Protein AF-A0A529X776-F1 (afdb_monomer_lite)

Sequence (208 aa):
MTRAYINAEVHKQDSQILKAIAEEFPDDYNALLDDVMVVARLGGKQAVENTSRVAVAKLRRRYAPLLPSTPDNEASQALSAQLAMINYLMARQTPATCDNYLRLGPDAVSAPDNEFLVHLDRIGATLFRAFGAAKRSGLPAAEPEDQDWSLVAEAFTKSGGTPTEMEERTPIRLSRVCARQRRNCMQRPFRCTANLDDMSKPPCSTRL

pLDDT: mean 75.22, std 20.03, range [23.98, 96.94]

Secondary structure (DSSP, 8-state):
--HHHHHHHHHHTT-HHHHHHHHH-HHHHHHHHHHHHHHHHHS-HHHHHHHHHHHHHHHHHHHGGGGGG--HHHHHHHHHHHHHHHHHHHHHS-HHHHHHHHHHGGGG-SS--HHHHHHHHHHHHHHHHHHHHHHHH-PPPPPPPHHHHHHHHHHHHHTT--HHHHHHH--HHHHHHHHHHHHHHTT-------------S-TT----

Structure (mmCIF, N/CA/C/O backbone):
data_AF-A0A529X776-F1
#
_entry.id   AF-A0A529X776-F1
#
loop_
_atom_site.group_PDB
_atom_site.id
_atom_site.type_symbol
_atom_site.label_atom_id
_atom_site.label_alt_id
_atom_site.label_comp_id
_atom_site.label_asym_id
_atom_site.label_entity_id
_atom_site.label_seq_id
_atom_site.pdbx_PDB_ins_code
_atom_site.Cartn_x
_atom_site.Cartn_y
_atom_site.Cartn_z
_atom_site.occupancy
_atom_site.B_iso_or_equiv
_atom_site.auth_seq_id
_atom_site.auth_comp_id
_atom_site.auth_asym_id
_atom_site.auth_atom_id
_atom_site.pdbx_PDB_model_num
ATOM 1 N N . MET A 1 1 ? 20.207 -3.996 -23.461 1.00 56.81 1 MET A N 1
ATOM 2 C CA . MET A 1 1 ? 19.460 -4.296 -22.219 1.00 56.81 1 MET A CA 1
ATOM 3 C C . MET A 1 1 ? 18.126 -4.939 -22.593 1.00 56.81 1 MET A C 1
ATOM 5 O O . MET A 1 1 ? 17.385 -4.340 -23.370 1.00 56.81 1 MET A O 1
ATOM 9 N N . THR A 1 2 ? 17.879 -6.174 -22.143 1.00 67.00 2 THR A N 1
ATOM 10 C CA . THR A 1 2 ? 16.715 -7.006 -22.524 1.00 67.00 2 THR A CA 1
ATOM 11 C C . THR A 1 2 ? 15.711 -7.130 -21.372 1.00 67.00 2 THR A C 1
ATOM 13 O O . THR A 1 2 ? 16.078 -6.951 -20.212 1.00 67.00 2 THR A O 1
ATOM 16 N N . ARG A 1 3 ? 14.450 -7.478 -21.674 1.00 65.69 3 ARG A N 1
ATOM 17 C CA . ARG A 1 3 ? 13.388 -7.666 -20.664 1.00 65.69 3 ARG A CA 1
ATOM 18 C C . ARG A 1 3 ? 13.745 -8.756 -19.644 1.00 65.69 3 ARG A C 1
ATOM 20 O O . ARG A 1 3 ? 13.588 -8.549 -18.448 1.00 65.69 3 ARG A O 1
ATOM 27 N N . ALA A 1 4 ? 14.308 -9.874 -20.107 1.00 70.56 4 ALA A N 1
ATOM 28 C CA . ALA A 1 4 ? 14.755 -10.969 -19.244 1.00 70.56 4 ALA A CA 1
ATOM 29 C C . ALA A 1 4 ? 15.856 -10.538 -18.257 1.00 70.56 4 ALA A C 1
ATOM 31 O O . ALA A 1 4 ? 15.833 -10.944 -17.099 1.00 70.56 4 ALA A O 1
ATOM 32 N N . TYR A 1 5 ? 16.782 -9.675 -18.691 1.00 65.00 5 TYR A N 1
ATOM 33 C CA . TYR A 1 5 ? 17.829 -9.135 -17.823 1.00 65.00 5 TYR A CA 1
ATOM 34 C C . TYR A 1 5 ? 17.248 -8.264 -16.702 1.00 65.00 5 TYR A C 1
ATOM 36 O O . TYR A 1 5 ? 17.643 -8.399 -15.552 1.00 65.00 5 TYR A O 1
ATOM 44 N N . ILE A 1 6 ? 16.276 -7.406 -17.019 1.00 64.44 6 ILE A N 1
ATOM 45 C CA . ILE A 1 6 ? 15.633 -6.532 -16.025 1.00 64.44 6 ILE A CA 1
ATOM 46 C C . ILE A 1 6 ? 14.789 -7.341 -15.056 1.00 64.44 6 ILE A C 1
ATOM 48 O O . ILE A 1 6 ? 14.847 -7.088 -13.862 1.00 64.44 6 ILE A O 1
ATOM 52 N N . ASN A 1 7 ? 14.049 -8.331 -15.553 1.00 65.38 7 ASN A N 1
ATOM 53 C CA . ASN A 1 7 ? 13.260 -9.203 -14.697 1.00 65.38 7 ASN A CA 1
ATOM 54 C C . ASN A 1 7 ? 14.167 -9.966 -13.711 1.00 65.38 7 ASN A C 1
ATOM 56 O O . ASN A 1 7 ? 13.908 -10.000 -12.512 1.00 65.38 7 ASN A O 1
ATOM 60 N N . ALA A 1 8 ? 15.303 -10.485 -14.193 1.00 66.75 8 ALA A N 1
ATOM 61 C CA . ALA A 1 8 ? 16.314 -11.097 -13.333 1.00 66.75 8 ALA A CA 1
ATOM 62 C C . ALA A 1 8 ? 16.896 -10.101 -12.314 1.00 66.75 8 ALA A C 1
ATOM 64 O O . ALA A 1 8 ? 17.098 -10.462 -11.159 1.00 66.75 8 ALA A O 1
ATOM 65 N N . GLU A 1 9 ? 17.138 -8.850 -12.706 1.00 62.97 9 GLU A N 1
ATOM 66 C CA . GLU A 1 9 ? 17.664 -7.818 -11.809 1.00 62.97 9 GLU A CA 1
ATOM 67 C C . GLU A 1 9 ? 16.640 -7.378 -10.750 1.00 62.97 9 GLU A C 1
ATOM 69 O O . GLU A 1 9 ? 16.986 -7.228 -9.583 1.00 62.97 9 GLU A O 1
ATOM 74 N N . VAL A 1 10 ? 15.361 -7.263 -11.115 1.00 62.88 10 VAL A N 1
ATOM 75 C CA . VAL A 1 10 ? 14.251 -7.027 -10.178 1.00 62.88 10 VAL A CA 1
ATOM 76 C C . VAL A 1 10 ? 14.131 -8.180 -9.183 1.00 62.88 10 VAL A C 1
ATOM 78 O O . VAL A 1 10 ? 13.979 -7.946 -7.984 1.00 62.88 10 VAL A O 1
ATOM 81 N N . HIS A 1 11 ? 14.266 -9.425 -9.648 1.00 60.53 11 HIS A N 1
ATOM 82 C CA . HIS A 1 11 ? 14.289 -10.587 -8.764 1.00 60.53 11 HIS A CA 1
ATOM 83 C C . HIS A 1 11 ? 15.489 -10.583 -7.804 1.00 60.53 11 HIS A C 1
ATOM 85 O O . HIS A 1 11 ? 15.324 -10.988 -6.654 1.00 60.53 11 HIS A O 1
ATOM 91 N N . LYS A 1 12 ? 16.664 -10.085 -8.224 1.00 62.22 12 LYS A N 1
ATOM 92 C CA . LYS A 1 12 ? 17.834 -9.909 -7.340 1.00 62.22 12 LYS A CA 1
ATOM 93 C C . LYS A 1 12 ? 17.637 -8.820 -6.289 1.00 62.22 12 LYS A C 1
ATOM 95 O O . LYS A 1 12 ? 18.201 -8.929 -5.209 1.00 62.22 12 LYS A O 1
ATOM 100 N N . GLN A 1 13 ? 16.860 -7.782 -6.599 1.00 65.31 13 GLN A N 1
ATOM 101 C CA . GLN A 1 13 ? 16.560 -6.695 -5.660 1.00 65.31 13 GLN A CA 1
ATOM 102 C C . GLN A 1 13 ? 15.570 -7.098 -4.558 1.00 65.31 13 GLN A C 1
ATOM 104 O O . GLN A 1 13 ? 15.278 -6.285 -3.689 1.00 65.31 13 GLN A O 1
ATOM 109 N N . ASP A 1 14 ? 15.050 -8.331 -4.598 1.00 74.00 14 ASP A N 1
ATOM 110 C CA . ASP A 1 14 ? 14.128 -8.906 -3.610 1.00 74.00 14 ASP A CA 1
ATOM 111 C C . ASP A 1 14 ? 12.887 -8.042 -3.310 1.00 74.00 14 ASP A C 1
ATOM 113 O O . ASP A 1 14 ? 12.253 -8.172 -2.267 1.00 74.00 14 ASP A O 1
ATOM 117 N N . SER A 1 15 ? 12.505 -7.173 -4.251 1.00 84.56 15 SER A N 1
ATOM 118 C CA . SER A 1 15 ? 11.369 -6.268 -4.082 1.00 84.56 15 SER A CA 1
ATOM 119 C C . SER A 1 15 ? 10.061 -7.055 -4.013 1.00 84.56 15 SER A C 1
ATOM 121 O O . SER A 1 15 ? 9.615 -7.658 -4.997 1.00 84.56 15 SER A O 1
ATOM 123 N N . GLN A 1 16 ? 9.420 -7.034 -2.848 1.00 91.12 16 GLN A N 1
ATOM 124 C CA . GLN A 1 16 ? 8.188 -7.766 -2.594 1.00 91.12 16 GLN A CA 1
ATOM 125 C C . GLN A 1 16 ? 7.018 -7.159 -3.363 1.00 91.12 16 GLN A C 1
ATOM 127 O O . GLN A 1 16 ? 6.145 -7.903 -3.812 1.00 91.12 16 GLN A O 1
ATOM 132 N N . ILE A 1 17 ? 6.993 -5.833 -3.563 1.00 90.56 17 ILE A N 1
ATOM 133 C CA . ILE A 1 17 ? 5.925 -5.195 -4.339 1.00 90.56 17 ILE A CA 1
ATOM 134 C C . ILE A 1 17 ? 5.945 -5.658 -5.796 1.00 90.56 17 ILE A C 1
ATOM 136 O O . ILE A 1 17 ? 4.898 -5.996 -6.340 1.00 90.56 17 ILE A O 1
ATOM 140 N N . LEU A 1 18 ? 7.123 -5.721 -6.421 1.00 89.00 18 LEU A N 1
ATOM 141 C CA . LEU A 1 18 ? 7.247 -6.135 -7.817 1.00 89.00 18 LEU A CA 1
ATOM 142 C C . LEU A 1 18 ? 6.933 -7.623 -7.987 1.00 89.00 18 LEU A C 1
ATOM 144 O O . LEU A 1 18 ? 6.258 -7.979 -8.949 1.00 89.00 18 LEU A O 1
ATOM 148 N N . LYS A 1 19 ? 7.333 -8.468 -7.028 1.00 91.25 19 LYS A N 1
ATOM 149 C CA . LYS A 1 19 ? 6.934 -9.885 -6.989 1.00 91.25 19 LYS A CA 1
ATOM 150 C C . LYS A 1 19 ? 5.417 -10.044 -6.896 1.00 91.25 19 LYS A C 1
ATOM 152 O O . LYS A 1 19 ? 4.838 -10.756 -7.707 1.00 91.25 19 LYS A O 1
ATOM 157 N N . ALA A 1 20 ? 4.768 -9.321 -5.982 1.00 94.44 20 ALA A N 1
ATOM 158 C CA . ALA A 1 20 ? 3.315 -9.370 -5.837 1.00 94.44 20 ALA A CA 1
ATOM 159 C C . ALA A 1 20 ? 2.590 -8.896 -7.109 1.00 94.44 20 ALA A C 1
ATOM 161 O O . ALA A 1 20 ? 1.613 -9.512 -7.517 1.00 94.44 20 ALA A O 1
ATOM 162 N N . ILE A 1 21 ? 3.069 -7.840 -7.778 1.00 93.38 21 ILE A N 1
ATOM 163 C CA . ILE A 1 21 ? 2.477 -7.396 -9.053 1.00 93.38 21 ILE A CA 1
ATOM 164 C C . ILE A 1 21 ? 2.674 -8.463 -10.140 1.00 93.38 21 ILE A C 1
ATOM 166 O O . ILE A 1 21 ? 1.735 -8.740 -10.876 1.00 93.38 21 ILE A O 1
ATOM 170 N N . ALA A 1 22 ? 3.856 -9.078 -10.238 1.00 92.12 22 ALA A N 1
ATOM 171 C CA . ALA A 1 22 ? 4.132 -10.122 -11.226 1.00 92.12 22 ALA A CA 1
ATOM 172 C C . ALA A 1 22 ? 3.245 -11.365 -11.044 1.00 92.12 22 ALA A C 1
ATOM 174 O O . ALA A 1 22 ? 2.765 -11.922 -12.029 1.00 92.12 22 ALA A O 1
ATOM 175 N N . GLU A 1 23 ? 3.019 -11.779 -9.797 1.00 93.38 23 GLU A N 1
ATOM 176 C CA . GLU A 1 23 ? 2.184 -12.933 -9.450 1.00 93.38 23 GLU A CA 1
ATOM 177 C C . GLU A 1 23 ? 0.691 -12.649 -9.671 1.00 93.38 23 GLU A C 1
ATOM 179 O O . GLU A 1 23 ? -0.024 -13.463 -10.253 1.00 93.38 23 GLU A O 1
ATOM 184 N N . GLU A 1 24 ? 0.215 -11.486 -9.225 1.00 95.12 24 GLU A N 1
ATOM 185 C CA . GLU A 1 24 ? -1.217 -11.171 -9.169 1.00 95.12 24 GLU A CA 1
ATOM 186 C C . GLU A 1 24 ? -1.739 -10.492 -10.451 1.00 95.12 24 GLU A C 1
ATOM 188 O O . GLU A 1 24 ? -2.911 -10.636 -10.821 1.00 95.12 24 GLU A O 1
ATOM 193 N N . PHE A 1 25 ? -0.870 -9.756 -11.153 1.00 95.12 25 PHE A N 1
ATOM 194 C CA . PHE A 1 25 ? -1.190 -8.912 -12.311 1.00 95.12 25 PHE A CA 1
ATOM 195 C C . PHE A 1 25 ? -0.091 -8.976 -13.394 1.00 95.12 25 PHE A C 1
ATOM 197 O O . PHE A 1 25 ? 0.526 -7.954 -13.714 1.00 95.12 25 PHE A O 1
ATOM 204 N N . PRO A 1 26 ? 0.160 -10.151 -14.002 1.00 93.88 26 PRO A N 1
ATOM 205 C CA . PRO A 1 26 ? 1.300 -10.362 -14.900 1.00 93.88 26 PRO A CA 1
ATOM 206 C C . PRO A 1 26 ? 1.321 -9.422 -16.117 1.00 93.88 26 PRO A C 1
ATOM 208 O O . PRO A 1 26 ? 2.389 -8.971 -16.529 1.00 93.88 26 PRO A O 1
ATOM 211 N N . ASP A 1 27 ? 0.162 -9.071 -16.679 1.00 93.88 27 ASP A N 1
ATOM 212 C CA . ASP A 1 27 ? 0.086 -8.153 -17.825 1.00 93.88 27 ASP A CA 1
ATOM 213 C C . ASP A 1 27 ? 0.495 -6.723 -17.446 1.00 93.88 27 ASP A C 1
ATOM 215 O O . ASP A 1 27 ? 1.276 -6.083 -18.152 1.00 93.88 27 ASP A O 1
ATOM 219 N N . ASP A 1 28 ? 0.030 -6.238 -16.294 1.00 94.56 28 ASP A N 1
ATOM 220 C CA . ASP A 1 28 ? 0.405 -4.919 -15.782 1.00 94.56 28 ASP A CA 1
ATOM 221 C C . ASP A 1 28 ? 1.859 -4.877 -15.312 1.00 94.56 28 ASP A C 1
ATOM 223 O O . ASP A 1 28 ? 2.522 -3.850 -15.456 1.00 94.56 28 ASP A O 1
ATOM 227 N N . TYR A 1 29 ? 2.380 -5.990 -14.791 1.00 91.75 29 TYR A N 1
ATOM 228 C CA . TYR A 1 29 ? 3.801 -6.129 -14.499 1.00 91.75 29 TYR A CA 1
ATOM 229 C C . TYR A 1 29 ? 4.646 -5.958 -15.766 1.00 91.75 29 TYR A C 1
ATOM 231 O O . TYR A 1 29 ? 5.604 -5.184 -15.782 1.00 91.75 29 TYR A O 1
ATOM 239 N N . ASN A 1 30 ? 4.261 -6.635 -16.850 1.00 90.25 30 ASN A N 1
ATOM 240 C CA . ASN A 1 30 ? 4.951 -6.529 -18.132 1.00 90.25 30 ASN A CA 1
ATOM 241 C C . ASN A 1 30 ? 4.893 -5.101 -18.693 1.00 90.25 30 ASN A C 1
ATOM 243 O O . ASN A 1 30 ? 5.920 -4.584 -19.132 1.00 90.25 30 ASN A O 1
ATOM 247 N N . ALA A 1 31 ? 3.733 -4.441 -18.619 1.00 91.25 31 ALA A N 1
ATOM 248 C CA . ALA A 1 31 ? 3.589 -3.044 -19.027 1.00 91.25 31 ALA A CA 1
ATOM 249 C C . ALA A 1 31 ? 4.470 -2.101 -18.186 1.00 91.25 31 ALA A C 1
ATOM 251 O O . ALA A 1 31 ? 5.134 -1.220 -18.728 1.00 91.25 31 ALA A O 1
ATOM 252 N N . LEU A 1 32 ? 4.545 -2.323 -16.869 1.00 88.56 32 LEU A N 1
ATOM 253 C CA . LEU A 1 32 ? 5.421 -1.565 -15.976 1.00 88.56 32 LEU A CA 1
ATOM 254 C C . LEU A 1 32 ? 6.899 -1.730 -16.357 1.00 88.56 32 LEU A C 1
ATOM 256 O O . LEU A 1 32 ? 7.636 -0.744 -16.386 1.00 88.56 32 LEU A O 1
ATOM 260 N N . LEU A 1 33 ? 7.342 -2.952 -16.670 1.00 86.44 33 LEU A N 1
ATOM 261 C CA . LEU A 1 33 ? 8.716 -3.191 -17.121 1.00 86.44 33 LEU A CA 1
ATOM 262 C C . LEU A 1 33 ? 9.019 -2.497 -18.453 1.00 86.44 33 LEU A C 1
ATOM 264 O O . LEU A 1 33 ? 10.138 -2.015 -18.644 1.00 86.44 33 LEU A O 1
ATOM 268 N N . ASP A 1 34 ? 8.048 -2.429 -19.360 1.00 87.00 34 ASP A N 1
ATOM 269 C CA . ASP A 1 34 ? 8.202 -1.743 -20.641 1.00 87.00 34 ASP A CA 1
ATOM 270 C C . ASP A 1 34 ? 8.356 -0.228 -20.463 1.00 87.00 34 ASP A C 1
ATOM 272 O O . ASP A 1 34 ? 9.296 0.355 -21.012 1.00 87.00 34 ASP A O 1
ATOM 276 N N . ASP A 1 35 ? 7.530 0.391 -19.618 1.00 83.56 35 ASP A N 1
ATOM 277 C CA . ASP A 1 35 ? 7.645 1.814 -19.272 1.00 83.56 35 ASP A CA 1
ATOM 278 C C . ASP A 1 35 ? 9.010 2.126 -18.633 1.00 83.56 35 ASP A C 1
ATOM 280 O O . ASP A 1 35 ? 9.702 3.074 -19.023 1.00 83.56 35 ASP A O 1
ATOM 284 N N . VAL A 1 36 ? 9.446 1.287 -17.688 1.00 81.88 36 VAL A N 1
ATOM 285 C CA . VAL A 1 36 ? 10.757 1.418 -17.035 1.00 81.88 36 VAL A CA 1
ATOM 286 C C . VAL A 1 36 ? 11.897 1.248 -18.039 1.00 81.88 36 VAL A C 1
ATOM 288 O O . VAL A 1 36 ? 12.875 1.992 -17.974 1.00 81.88 36 VAL A O 1
ATOM 291 N N . MET A 1 37 ? 11.787 0.324 -18.997 1.00 81.50 37 MET A N 1
ATOM 292 C CA . MET A 1 37 ? 12.788 0.139 -20.053 1.00 81.50 37 MET A CA 1
ATOM 293 C C . MET A 1 37 ? 12.942 1.362 -20.945 1.00 81.50 37 MET A C 1
ATOM 295 O O . MET A 1 37 ? 14.069 1.725 -21.289 1.00 81.50 37 MET A O 1
ATOM 299 N N . VAL A 1 38 ? 11.829 1.975 -21.349 1.00 84.38 38 VAL A N 1
ATOM 300 C CA . VAL A 1 38 ? 11.851 3.180 -22.183 1.00 84.38 38 VAL A CA 1
ATOM 301 C C . VAL A 1 38 ? 12.578 4.300 -21.445 1.00 84.38 38 VAL A C 1
ATOM 303 O O . VAL A 1 38 ? 13.488 4.915 -22.001 1.00 84.38 38 VAL A O 1
ATOM 306 N N . VAL A 1 39 ? 12.254 4.506 -20.168 1.00 81.75 39 VAL A N 1
ATOM 307 C CA . VAL A 1 39 ? 12.875 5.564 -19.364 1.00 81.75 39 VAL A CA 1
ATOM 308 C C . VAL A 1 39 ? 14.328 5.250 -19.020 1.00 81.75 39 VAL A C 1
ATOM 310 O O . VAL A 1 39 ? 15.159 6.145 -19.097 1.00 81.75 39 VAL A O 1
ATOM 313 N N . ALA A 1 40 ? 14.685 4.000 -18.726 1.00 80.69 40 ALA A N 1
ATOM 314 C CA . ALA A 1 40 ? 16.070 3.613 -18.446 1.00 80.69 40 ALA A CA 1
ATOM 315 C C . ALA A 1 40 ? 17.004 3.802 -19.653 1.00 80.69 40 ALA A C 1
ATOM 317 O O . ALA A 1 40 ? 18.203 4.004 -19.483 1.00 80.69 40 ALA A O 1
ATOM 318 N N . ARG A 1 41 ? 16.472 3.732 -20.881 1.00 78.88 41 ARG A N 1
ATOM 319 C CA . ARG A 1 41 ? 17.242 3.991 -22.111 1.00 78.88 41 ARG A CA 1
ATOM 320 C C . ARG A 1 41 ? 17.454 5.478 -22.382 1.00 78.88 41 ARG A C 1
ATOM 322 O O . ARG A 1 41 ? 18.417 5.825 -23.058 1.00 78.88 41 ARG A O 1
ATOM 329 N N . LEU A 1 42 ? 16.545 6.329 -21.909 1.00 74.50 42 LEU A N 1
ATOM 330 C CA . LEU A 1 42 ? 16.489 7.755 -22.248 1.00 74.50 42 LEU A CA 1
ATOM 331 C C . LEU A 1 42 ? 16.852 8.678 -21.075 1.00 74.50 42 LEU A C 1
ATOM 333 O O . LEU A 1 42 ? 17.130 9.854 -21.286 1.00 74.50 42 LEU A O 1
ATOM 337 N N . GLY A 1 43 ? 16.844 8.166 -19.846 1.00 71.88 43 GLY A N 1
ATOM 338 C CA . GLY A 1 43 ? 17.023 8.926 -18.615 1.00 71.88 43 GLY A CA 1
ATOM 339 C C . GLY A 1 43 ? 17.908 8.213 -17.594 1.00 71.88 43 GLY A C 1
ATOM 340 O O . GLY A 1 43 ? 18.206 7.027 -17.700 1.00 71.88 43 GLY A O 1
ATOM 341 N N . GLY A 1 44 ? 18.351 8.967 -16.585 1.00 76.44 44 GLY A N 1
ATOM 342 C CA . GLY A 1 44 ? 19.160 8.449 -15.479 1.00 76.44 44 GLY A CA 1
ATOM 343 C C . GLY A 1 44 ? 18.335 7.772 -14.377 1.00 76.44 44 GLY A C 1
ATOM 344 O O . GLY A 1 44 ? 17.105 7.742 -14.418 1.00 76.44 44 GLY A O 1
ATOM 345 N N . LYS A 1 45 ? 19.026 7.291 -13.335 1.00 76.62 45 LYS A N 1
ATOM 346 C CA . LYS A 1 45 ? 18.447 6.595 -12.167 1.00 76.62 45 LYS A CA 1
ATOM 347 C C . LYS A 1 45 ? 17.198 7.286 -11.591 1.00 76.62 45 LYS A C 1
ATOM 349 O O . LYS A 1 45 ? 16.177 6.636 -11.396 1.00 76.62 45 LYS A O 1
ATOM 354 N N . GLN A 1 46 ? 17.247 8.607 -11.413 1.00 76.25 46 GLN A N 1
ATOM 355 C CA . GLN A 1 46 ? 16.129 9.390 -10.870 1.00 76.25 46 GLN A CA 1
ATOM 356 C C . GLN A 1 46 ? 14.855 9.301 -11.727 1.00 76.25 46 GLN A C 1
ATOM 358 O O . GLN A 1 46 ? 13.742 9.279 -11.201 1.00 76.25 46 GLN A O 1
ATOM 363 N N . ALA A 1 47 ? 15.000 9.259 -13.054 1.00 77.88 47 ALA A N 1
ATOM 364 C CA . ALA A 1 47 ? 13.866 9.164 -13.967 1.00 77.88 47 ALA A CA 1
ATOM 365 C C . ALA A 1 47 ? 13.194 7.788 -13.863 1.00 77.88 47 ALA A C 1
ATOM 367 O O . ALA A 1 47 ? 11.965 7.704 -13.851 1.00 77.88 47 ALA A O 1
ATOM 368 N N . VAL A 1 48 ? 13.997 6.729 -13.719 1.00 78.25 48 VAL A N 1
ATOM 369 C CA . VAL A 1 48 ? 13.511 5.364 -13.486 1.00 78.25 48 VAL A CA 1
ATOM 370 C C . VAL A 1 48 ? 12.757 5.279 -12.160 1.00 78.25 48 VAL A C 1
ATOM 372 O O . VAL A 1 48 ? 11.619 4.826 -12.149 1.00 78.25 48 VAL A O 1
ATOM 375 N N . GLU A 1 49 ? 13.327 5.782 -11.063 1.00 75.75 49 GLU A N 1
ATOM 376 C CA . GLU A 1 49 ? 12.674 5.773 -9.744 1.00 75.75 49 GLU A CA 1
ATOM 377 C C . GLU A 1 49 ? 11.338 6.528 -9.752 1.00 75.75 49 GLU A C 1
ATOM 379 O O . GLU A 1 49 ? 10.314 6.006 -9.302 1.00 75.75 49 GLU A O 1
ATOM 384 N N . ASN A 1 50 ? 11.318 7.732 -10.334 1.00 77.75 50 ASN A N 1
ATOM 385 C CA . ASN A 1 50 ? 10.100 8.531 -10.451 1.00 77.75 50 ASN A CA 1
ATOM 386 C C . ASN A 1 50 ? 9.028 7.828 -11.294 1.00 77.75 50 ASN A C 1
ATOM 388 O O . ASN A 1 50 ? 7.857 7.816 -10.909 1.00 77.75 50 ASN A O 1
ATOM 392 N N . THR A 1 51 ? 9.421 7.225 -12.418 1.00 80.56 51 THR A N 1
ATOM 393 C CA . THR A 1 51 ? 8.500 6.512 -13.315 1.00 80.56 51 THR A CA 1
ATOM 394 C C . THR A 1 51 ? 7.928 5.275 -12.637 1.00 80.56 51 THR A C 1
ATOM 396 O O . THR A 1 51 ? 6.709 5.111 -12.618 1.00 80.56 51 THR A O 1
ATOM 399 N N . SER A 1 52 ? 8.774 4.463 -11.997 1.00 80.50 52 SER A N 1
ATOM 400 C CA . SER A 1 52 ? 8.353 3.287 -11.231 1.00 80.50 52 SER A CA 1
ATOM 401 C C . SER A 1 52 ? 7.358 3.661 -10.131 1.00 80.50 52 SER A C 1
ATOM 403 O O . SER A 1 52 ? 6.301 3.038 -10.018 1.00 80.50 52 SER A O 1
ATOM 405 N N . ARG A 1 53 ? 7.633 4.730 -9.366 1.00 79.31 53 ARG A N 1
ATOM 406 C CA . ARG A 1 53 ? 6.722 5.230 -8.321 1.00 79.31 53 ARG A CA 1
ATOM 407 C C . ARG A 1 53 ? 5.357 5.614 -8.896 1.00 79.31 53 ARG A C 1
ATOM 409 O O . ARG A 1 53 ? 4.325 5.218 -8.354 1.00 79.31 53 ARG A O 1
ATOM 416 N N . VAL A 1 54 ? 5.340 6.364 -9.998 1.00 83.75 54 VAL A N 1
ATOM 417 C CA . VAL A 1 54 ? 4.097 6.792 -10.658 1.00 83.75 54 VAL A CA 1
ATOM 418 C C . VAL A 1 54 ? 3.329 5.598 -11.232 1.00 83.75 54 VAL A C 1
ATOM 420 O O . VAL A 1 54 ? 2.108 5.543 -11.084 1.00 83.75 54 VAL A O 1
ATOM 423 N N . ALA A 1 55 ? 4.012 4.635 -11.851 1.00 86.62 55 ALA A N 1
ATOM 424 C CA . ALA A 1 55 ? 3.397 3.436 -12.419 1.00 86.62 55 ALA A CA 1
ATOM 425 C C . ALA A 1 55 ? 2.721 2.584 -11.335 1.00 86.62 55 ALA A C 1
ATOM 427 O O . ALA A 1 55 ? 1.533 2.274 -11.436 1.00 86.62 55 ALA A O 1
ATOM 428 N N . VAL A 1 56 ? 3.428 2.306 -10.237 1.00 86.62 56 VAL A N 1
ATOM 429 C CA . VAL A 1 56 ? 2.868 1.590 -9.082 1.00 86.62 56 VAL A CA 1
ATOM 430 C C . VAL A 1 56 ? 1.664 2.333 -8.498 1.00 86.62 56 VAL A C 1
ATOM 432 O O . VAL A 1 56 ? 0.633 1.718 -8.223 1.00 86.62 56 VAL A O 1
ATOM 435 N N . ALA A 1 57 ? 1.749 3.657 -8.330 1.00 85.12 57 ALA A N 1
ATOM 436 C CA . ALA A 1 57 ? 0.636 4.452 -7.816 1.00 85.12 57 ALA A CA 1
ATOM 437 C C . ALA A 1 57 ? -0.596 4.402 -8.739 1.00 85.12 57 ALA A C 1
ATOM 439 O O . ALA A 1 57 ? -1.726 4.317 -8.253 1.00 85.12 57 ALA A O 1
ATOM 440 N N . LYS A 1 58 ? -0.395 4.410 -10.064 1.00 87.81 58 LYS A N 1
ATOM 441 C CA . LYS A 1 58 ? -1.475 4.236 -11.049 1.00 87.81 58 LYS A CA 1
ATOM 442 C C . LYS A 1 58 ? -2.146 2.870 -10.912 1.00 87.81 58 LYS A C 1
ATOM 444 O O . LYS A 1 58 ? -3.373 2.818 -10.895 1.00 87.81 58 LYS A O 1
ATOM 449 N N . LEU A 1 59 ? -1.371 1.795 -10.760 1.00 90.62 59 LEU A N 1
ATOM 450 C CA . LEU A 1 59 ? -1.917 0.451 -10.550 1.00 90.62 59 LEU A CA 1
ATOM 451 C C . LEU A 1 59 ? -2.721 0.366 -9.250 1.00 90.62 59 LEU A C 1
ATOM 453 O O . LEU A 1 59 ? -3.854 -0.107 -9.265 1.00 90.62 59 LEU A O 1
ATOM 457 N N . ARG A 1 60 ? -2.199 0.914 -8.144 1.00 89.88 60 ARG A N 1
ATOM 458 C CA . ARG A 1 60 ? -2.941 0.971 -6.873 1.00 89.88 60 ARG A CA 1
ATOM 459 C C . ARG A 1 60 ? -4.284 1.685 -7.027 1.00 89.88 60 ARG A C 1
ATOM 461 O O . ARG A 1 60 ? -5.290 1.183 -6.548 1.00 89.88 60 ARG A O 1
ATOM 468 N N . ARG A 1 61 ? -4.324 2.827 -7.725 1.00 87.94 61 ARG A N 1
ATOM 469 C CA . ARG A 1 61 ? -5.581 3.555 -7.988 1.00 87.94 61 ARG A CA 1
ATOM 470 C C . ARG A 1 61 ? -6.543 2.759 -8.864 1.00 87.94 61 ARG A C 1
ATOM 472 O O . ARG A 1 61 ? -7.737 2.771 -8.596 1.00 87.94 61 ARG A O 1
ATOM 479 N N . ARG A 1 62 ? -6.032 2.074 -9.890 1.00 92.12 62 ARG A N 1
ATOM 480 C CA . ARG A 1 62 ? -6.838 1.236 -10.788 1.00 92.12 62 ARG A CA 1
ATOM 481 C C . ARG A 1 62 ? -7.526 0.099 -10.032 1.00 92.12 62 ARG A C 1
ATOM 483 O O . ARG A 1 62 ? -8.691 -0.168 -10.298 1.00 92.12 62 ARG A O 1
ATOM 490 N N . TYR A 1 63 ? -6.816 -0.543 -9.105 1.00 91.25 63 TYR A N 1
ATOM 491 C CA . TYR A 1 63 ? -7.315 -1.708 -8.370 1.00 91.25 63 TYR A CA 1
ATOM 492 C C . TYR A 1 63 ? -7.983 -1.383 -7.030 1.00 91.25 63 TYR A C 1
ATOM 494 O O . TYR A 1 63 ? -8.653 -2.246 -6.471 1.00 91.25 63 TYR A O 1
ATOM 502 N N . ALA A 1 64 ? -7.885 -0.141 -6.544 1.00 88.88 64 ALA A N 1
ATOM 503 C CA . ALA A 1 64 ? -8.528 0.304 -5.307 1.00 88.88 64 ALA A CA 1
ATOM 504 C C . ALA A 1 64 ? -10.028 -0.050 -5.188 1.00 88.88 64 ALA A C 1
ATOM 506 O O . ALA A 1 64 ? -10.429 -0.442 -4.092 1.00 88.88 64 ALA A O 1
ATOM 507 N N . PRO A 1 65 ? -10.855 0.004 -6.256 1.00 88.00 65 PRO A N 1
ATOM 508 C CA . PRO A 1 65 ? -12.264 -0.393 -6.166 1.00 88.00 65 PRO A CA 1
ATOM 509 C C . PRO A 1 65 ? -12.504 -1.859 -5.776 1.00 88.00 65 PRO A C 1
ATOM 511 O O . PRO A 1 65 ? -13.618 -2.196 -5.398 1.00 88.00 65 PRO A O 1
ATOM 514 N N . LEU A 1 66 ? -11.491 -2.731 -5.857 1.00 88.62 66 LEU A N 1
ATOM 515 C CA . LEU A 1 66 ? -11.600 -4.129 -5.431 1.00 88.62 66 LEU A CA 1
ATOM 516 C C . LEU A 1 66 ? -11.487 -4.301 -3.913 1.00 88.62 66 LEU A C 1
ATOM 518 O O . LEU A 1 66 ? -11.913 -5.330 -3.390 1.00 88.62 66 LEU A O 1
ATOM 522 N N . LEU A 1 67 ? -10.934 -3.318 -3.194 1.00 86.12 67 LEU A N 1
ATOM 523 C CA . LEU A 1 67 ? -10.669 -3.439 -1.757 1.00 86.12 67 LEU A CA 1
ATOM 524 C C . LEU A 1 67 ? -11.873 -3.898 -0.928 1.00 86.12 67 LEU A C 1
ATOM 526 O O . LEU A 1 67 ? -11.665 -4.775 -0.091 1.00 86.12 67 LEU A O 1
ATOM 530 N N . PRO A 1 68 ? -13.109 -3.418 -1.166 1.00 87.88 68 PRO A N 1
ATOM 531 C CA . PRO A 1 68 ? -14.259 -3.838 -0.369 1.00 87.88 68 PRO A CA 1
ATOM 532 C C . PRO A 1 68 ? -14.679 -5.306 -0.565 1.00 87.88 68 PRO A C 1
ATOM 534 O O . PRO A 1 68 ? -15.573 -5.775 0.126 1.00 87.88 68 PRO A O 1
ATOM 537 N N . SER A 1 69 ? -14.068 -6.025 -1.513 1.00 89.50 69 SER A N 1
ATOM 538 C CA . SER A 1 69 ? -14.262 -7.469 -1.754 1.00 89.50 69 SER A CA 1
ATOM 539 C C . SER A 1 69 ? -13.049 -8.321 -1.346 1.00 89.50 69 SER A C 1
ATOM 541 O O . SER A 1 69 ? -12.956 -9.510 -1.669 1.00 89.50 69 SER A O 1
ATOM 543 N N . THR A 1 70 ? -12.079 -7.709 -0.662 1.00 90.38 70 THR A N 1
ATOM 544 C CA . THR A 1 70 ? -10.880 -8.401 -0.176 1.00 90.38 70 THR A CA 1
ATOM 545 C C . THR A 1 70 ? -11.261 -9.345 0.963 1.00 90.38 70 THR A C 1
ATOM 547 O O . THR A 1 70 ? -11.939 -8.898 1.885 1.00 90.38 70 THR A O 1
ATOM 550 N N . PRO A 1 71 ? -10.809 -10.611 0.960 1.00 91.69 71 PRO A N 1
ATOM 551 C CA . PRO A 1 71 ? -11.009 -11.481 2.112 1.00 91.69 71 PRO A CA 1
ATOM 552 C C . PRO A 1 71 ? -10.279 -10.965 3.365 1.00 91.69 71 PRO A C 1
ATOM 554 O O . PRO A 1 71 ? -9.226 -10.323 3.285 1.00 91.69 71 PRO A O 1
ATOM 557 N N . ASP A 1 72 ? -10.824 -11.281 4.540 1.00 89.75 72 ASP A N 1
ATOM 558 C CA . ASP A 1 72 ? -10.388 -10.709 5.823 1.00 89.75 72 ASP A CA 1
ATOM 559 C C . ASP A 1 72 ? -8.905 -10.932 6.133 1.00 89.75 72 ASP A C 1
ATOM 561 O O . ASP A 1 72 ? -8.258 -10.070 6.730 1.00 89.75 72 ASP A O 1
ATOM 565 N N . ASN A 1 73 ? -8.340 -12.073 5.728 1.00 91.38 73 ASN A N 1
ATOM 566 C CA . ASN A 1 73 ? -6.935 -12.395 5.968 1.00 91.38 73 ASN A CA 1
ATOM 567 C C . ASN A 1 73 ? -6.004 -11.417 5.235 1.00 91.38 73 ASN A C 1
ATOM 569 O O . ASN A 1 73 ? -5.105 -10.830 5.839 1.00 91.38 73 ASN A O 1
ATOM 573 N N . GLU A 1 74 ? -6.229 -11.197 3.942 1.00 94.00 74 GLU A N 1
ATOM 574 C CA . GLU A 1 74 ? -5.428 -10.281 3.135 1.00 94.00 74 GLU A CA 1
ATOM 575 C C . GLU A 1 74 ? -5.669 -8.823 3.536 1.00 94.00 74 GLU A C 1
ATOM 577 O O . GLU A 1 74 ? -4.713 -8.044 3.612 1.00 94.00 74 GLU A O 1
ATOM 582 N N . ALA A 1 75 ? -6.912 -8.466 3.875 1.00 89.94 75 ALA A N 1
ATOM 583 C CA . ALA A 1 75 ? -7.237 -7.153 4.426 1.00 89.94 75 ALA A CA 1
A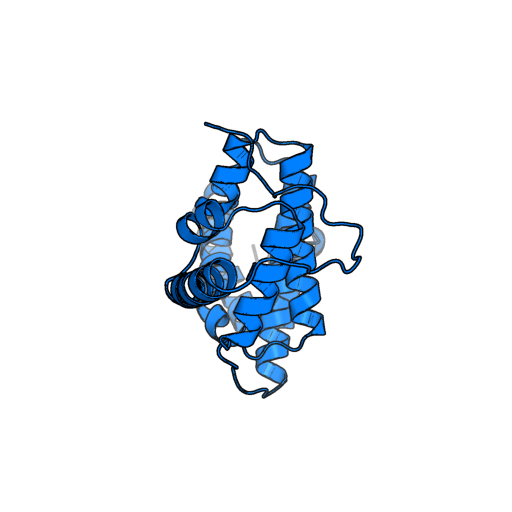TOM 584 C C . ALA A 1 75 ? -6.478 -6.897 5.742 1.00 89.94 75 ALA A C 1
ATOM 586 O O . ALA A 1 75 ? -5.824 -5.861 5.898 1.00 89.94 75 ALA A O 1
ATOM 587 N N . SER A 1 76 ? -6.473 -7.873 6.654 1.00 89.19 76 SER A N 1
ATOM 588 C CA . SER A 1 76 ? -5.768 -7.799 7.939 1.00 89.19 76 SER A CA 1
ATOM 589 C C . SER A 1 76 ? -4.253 -7.703 7.766 1.00 89.19 76 SER A C 1
ATOM 591 O O . SER A 1 76 ? -3.594 -6.949 8.484 1.00 89.19 76 SER A O 1
ATOM 593 N N . GLN A 1 77 ? -3.673 -8.414 6.794 1.00 92.88 77 GLN A N 1
ATOM 594 C CA . GLN A 1 77 ? -2.243 -8.325 6.485 1.00 92.88 77 GLN A CA 1
ATOM 595 C C . GLN A 1 77 ? -1.859 -6.950 5.926 1.00 92.88 77 GLN A C 1
ATOM 597 O O . GLN A 1 77 ? -0.843 -6.384 6.341 1.00 92.88 77 GLN A O 1
ATOM 602 N N . ALA A 1 78 ? -2.668 -6.397 5.017 1.00 90.06 78 ALA A N 1
ATOM 603 C CA . ALA A 1 78 ? -2.453 -5.060 4.468 1.00 90.06 78 ALA A CA 1
ATOM 604 C C . ALA A 1 78 ? -2.569 -3.977 5.551 1.00 90.06 78 ALA A C 1
ATOM 606 O O . ALA A 1 78 ? -1.711 -3.094 5.631 1.00 90.06 78 ALA A O 1
ATOM 607 N N . LEU A 1 79 ? -3.573 -4.076 6.429 1.00 89.25 79 LEU A N 1
ATOM 608 C CA . LEU A 1 79 ? -3.732 -3.168 7.565 1.00 89.25 79 LEU A CA 1
ATOM 609 C C . LEU A 1 79 ? -2.549 -3.275 8.537 1.00 89.25 79 LEU A C 1
ATOM 611 O O . LEU A 1 79 ? -1.975 -2.262 8.932 1.00 89.25 79 LEU A O 1
ATOM 615 N N . SER A 1 80 ? -2.124 -4.498 8.859 1.00 90.31 80 SER A N 1
ATOM 616 C CA . SER A 1 80 ? -0.975 -4.750 9.737 1.00 90.31 80 SER A CA 1
ATOM 617 C C . SER A 1 80 ? 0.323 -4.149 9.184 1.00 90.31 80 SER A C 1
ATOM 619 O O . SER A 1 80 ? 1.124 -3.599 9.939 1.00 90.31 80 SER A O 1
ATOM 621 N N . ALA A 1 81 ? 0.538 -4.203 7.864 1.00 92.56 81 ALA A N 1
ATOM 622 C CA . ALA A 1 81 ? 1.690 -3.569 7.223 1.00 92.56 81 ALA A CA 1
ATOM 623 C C . ALA A 1 81 ? 1.653 -2.033 7.331 1.00 92.56 81 ALA A C 1
ATOM 625 O O . ALA A 1 81 ? 2.692 -1.415 7.573 1.00 92.56 81 ALA A O 1
ATOM 626 N N . GLN A 1 82 ? 0.473 -1.417 7.193 1.00 90.12 82 GLN A N 1
ATOM 627 C CA . GLN A 1 82 ? 0.307 0.029 7.380 1.00 90.12 82 GLN A CA 1
ATOM 628 C C . GLN A 1 82 ? 0.551 0.448 8.834 1.00 90.12 82 GLN A C 1
ATOM 630 O O . GLN A 1 82 ? 1.290 1.401 9.077 1.00 90.12 82 GLN A O 1
ATOM 635 N N . LEU A 1 83 ? 0.004 -0.295 9.800 1.00 88.75 83 LEU A N 1
ATOM 636 C CA . LEU A 1 83 ? 0.229 -0.038 11.225 1.00 88.75 83 LEU A CA 1
ATOM 637 C C . LEU A 1 83 ? 1.711 -0.150 11.598 1.00 88.75 83 LEU A C 1
ATOM 639 O O . LEU A 1 83 ? 2.221 0.695 12.328 1.00 88.75 83 LEU A O 1
ATOM 643 N N . ALA A 1 84 ? 2.430 -1.133 11.051 1.00 92.69 84 ALA A N 1
ATOM 644 C CA . ALA A 1 84 ? 3.867 -1.272 11.280 1.00 92.69 84 ALA A CA 1
ATOM 645 C C . ALA A 1 84 ? 4.659 -0.038 10.808 1.00 92.69 84 ALA A C 1
ATOM 647 O O . ALA A 1 84 ? 5.564 0.406 11.510 1.00 92.69 84 ALA A O 1
ATOM 648 N N . MET A 1 85 ? 4.294 0.551 9.663 1.00 91.50 85 MET A N 1
ATOM 649 C CA . MET A 1 85 ? 4.900 1.800 9.191 1.00 91.50 85 MET A CA 1
ATOM 650 C C . MET A 1 85 ? 4.575 2.983 10.107 1.00 91.50 85 MET A C 1
ATOM 652 O O . MET A 1 85 ? 5.469 3.750 10.450 1.00 91.50 85 MET A O 1
ATOM 656 N N . ILE A 1 86 ? 3.317 3.132 10.532 1.00 89.88 86 ILE A N 1
ATOM 657 C CA . ILE A 1 86 ? 2.928 4.211 11.454 1.00 89.88 86 ILE A CA 1
ATOM 658 C C . ILE A 1 86 ? 3.698 4.081 12.773 1.00 89.88 86 ILE A C 1
ATOM 660 O O . ILE A 1 86 ? 4.254 5.066 13.249 1.00 89.88 86 ILE A O 1
ATOM 664 N N . ASN A 1 87 ? 3.820 2.870 13.318 1.00 89.69 87 ASN A N 1
ATOM 665 C CA . ASN A 1 87 ? 4.601 2.609 14.528 1.00 89.69 87 ASN A CA 1
ATOM 666 C C . ASN A 1 87 ? 6.089 2.937 14.339 1.00 89.69 87 ASN A C 1
ATOM 668 O O . ASN A 1 87 ? 6.693 3.562 15.211 1.00 89.69 87 ASN A O 1
ATOM 672 N N . TYR A 1 88 ? 6.673 2.575 13.191 1.00 92.62 88 TYR A N 1
ATOM 673 C CA . TYR A 1 88 ? 8.037 2.967 12.832 1.00 92.62 88 TYR A CA 1
ATOM 674 C C . TYR A 1 88 ? 8.193 4.500 12.814 1.00 92.62 88 TYR A C 1
ATOM 676 O O . TYR A 1 88 ? 9.117 5.039 13.427 1.00 92.62 88 TYR A O 1
ATOM 684 N N . LEU A 1 89 ? 7.261 5.217 12.175 1.00 90.38 89 LEU A N 1
ATOM 685 C CA . LEU A 1 89 ? 7.280 6.680 12.100 1.00 90.38 89 LEU A CA 1
ATOM 686 C C . LEU A 1 89 ? 7.129 7.317 13.482 1.00 90.38 89 LEU A C 1
ATOM 688 O O . LEU A 1 89 ? 7.878 8.228 13.811 1.00 90.38 89 LEU A O 1
ATOM 692 N N . MET A 1 90 ? 6.220 6.816 14.317 1.00 87.94 90 MET A N 1
ATOM 693 C CA . MET A 1 90 ? 6.040 7.303 15.687 1.00 87.94 90 MET A CA 1
ATOM 694 C C . MET A 1 90 ? 7.289 7.118 16.550 1.00 87.94 90 MET A C 1
ATOM 696 O O . MET A 1 90 ? 7.564 7.947 17.413 1.00 87.94 90 MET A O 1
ATOM 700 N N . ALA A 1 91 ? 8.034 6.033 16.337 1.00 92.00 91 ALA A N 1
ATOM 701 C CA . ALA A 1 91 ? 9.231 5.732 17.113 1.00 92.00 91 ALA A CA 1
ATOM 702 C C . ALA A 1 91 ? 10.459 6.542 16.671 1.00 92.00 91 ALA A C 1
ATOM 704 O O . ALA A 1 91 ? 11.372 6.738 17.474 1.00 92.00 91 ALA A O 1
ATOM 705 N N . ARG A 1 92 ? 10.519 6.971 15.402 1.00 90.00 92 ARG A N 1
ATOM 706 C CA . ARG A 1 92 ? 11.754 7.511 14.801 1.00 90.00 92 ARG A CA 1
ATOM 707 C C . ARG A 1 92 ? 11.644 8.895 14.184 1.00 90.00 92 ARG A C 1
ATOM 709 O O . ARG A 1 92 ? 12.673 9.517 13.938 1.00 90.00 92 ARG A O 1
ATOM 716 N N . GLN A 1 93 ? 10.437 9.373 13.912 1.00 89.88 93 GLN A N 1
ATOM 717 C CA . GLN A 1 93 ? 10.205 10.657 13.260 1.00 89.88 93 GLN A CA 1
ATOM 718 C C . GLN A 1 93 ? 9.574 11.662 14.224 1.00 89.88 93 GLN A C 1
ATOM 720 O O . GLN A 1 93 ? 9.035 11.316 15.274 1.00 89.88 93 GLN A O 1
ATOM 725 N N . THR A 1 94 ? 9.637 12.943 13.861 1.00 88.62 94 THR A N 1
ATOM 726 C CA . THR A 1 94 ? 8.955 13.996 14.621 1.00 88.62 94 THR A CA 1
ATOM 727 C C . THR A 1 94 ? 7.433 13.872 14.473 1.00 88.62 94 THR A C 1
ATOM 729 O O . THR A 1 94 ? 6.967 13.422 13.419 1.00 88.62 94 THR A O 1
ATOM 732 N N . PRO A 1 95 ? 6.634 14.340 15.456 1.00 85.31 95 PRO A N 1
ATOM 733 C CA . PRO A 1 95 ? 5.173 14.358 15.338 1.00 85.31 95 PRO A CA 1
ATOM 734 C C . PRO A 1 95 ? 4.695 15.023 14.039 1.00 85.31 95 PRO A C 1
ATOM 736 O O . PRO A 1 95 ? 3.906 14.440 13.303 1.00 85.31 95 PRO A O 1
ATOM 739 N N . ALA A 1 96 ? 5.290 16.165 13.678 1.00 85.69 96 ALA A N 1
ATOM 740 C CA . ALA A 1 96 ? 4.983 16.875 12.437 1.00 85.69 96 ALA A CA 1
ATOM 741 C C . ALA A 1 96 ? 5.270 16.050 11.166 1.00 85.69 96 ALA A C 1
ATOM 743 O O . ALA A 1 96 ? 4.543 16.164 10.180 1.00 85.69 96 ALA A O 1
ATOM 744 N N . THR A 1 97 ? 6.321 15.225 11.158 1.00 86.62 97 THR A N 1
ATOM 745 C CA . THR A 1 97 ? 6.629 14.347 10.015 1.00 86.62 97 THR A CA 1
ATOM 746 C C . THR A 1 97 ? 5.630 13.201 9.932 1.00 86.62 97 THR A C 1
ATOM 748 O O . THR A 1 97 ? 5.151 12.897 8.842 1.00 86.62 97 THR A O 1
ATOM 751 N N . CYS A 1 98 ? 5.262 12.601 11.068 1.00 84.50 98 CYS A N 1
ATOM 752 C CA . CYS A 1 98 ? 4.229 11.571 11.089 1.00 84.50 98 CYS A CA 1
ATOM 753 C C . CYS A 1 98 ? 2.863 12.111 10.623 1.00 84.50 98 CYS A C 1
ATOM 755 O O . CYS A 1 98 ? 2.227 11.508 9.760 1.00 84.50 98 CYS A O 1
ATOM 757 N N . ASP A 1 99 ? 2.442 13.279 11.114 1.00 79.50 99 ASP A N 1
ATOM 758 C CA . ASP A 1 99 ? 1.189 13.918 10.694 1.00 79.50 99 ASP A CA 1
ATOM 759 C C . ASP A 1 99 ? 1.182 14.226 9.197 1.00 79.50 99 ASP A C 1
ATOM 761 O O . ASP A 1 99 ? 0.210 13.955 8.485 1.00 79.50 99 ASP A O 1
ATOM 765 N N . ASN A 1 100 ? 2.299 14.745 8.683 1.00 81.19 100 ASN A N 1
ATOM 766 C CA . ASN A 1 100 ? 2.439 14.978 7.255 1.00 81.19 100 ASN A CA 1
ATOM 767 C C . ASN A 1 100 ? 2.465 13.676 6.455 1.00 81.19 100 ASN A C 1
ATOM 769 O O . ASN A 1 100 ? 1.945 13.678 5.344 1.00 81.19 100 ASN A O 1
ATOM 773 N N . TYR A 1 101 ? 2.993 12.572 6.988 1.00 85.25 101 TYR A N 1
ATOM 774 C CA . TYR A 1 101 ? 2.952 11.274 6.313 1.00 85.25 101 TYR A CA 1
ATOM 775 C C . TYR A 1 101 ? 1.516 10.785 6.113 1.00 85.25 101 TYR A C 1
ATOM 777 O O . TYR A 1 101 ? 1.181 10.307 5.034 1.00 85.25 101 TYR A O 1
ATOM 785 N N . LEU A 1 102 ? 0.628 10.968 7.093 1.00 78.62 102 LEU A N 1
ATOM 786 C CA . LEU A 1 102 ? -0.784 10.591 6.943 1.00 78.62 102 LEU A CA 1
ATOM 787 C C . LEU A 1 102 ? -1.492 11.380 5.825 1.00 78.62 102 LEU A C 1
ATOM 789 O O . LEU A 1 102 ? -2.432 10.877 5.212 1.00 78.62 102 LEU A O 1
ATOM 793 N N . ARG A 1 103 ? -1.027 12.601 5.529 1.00 75.56 103 ARG A N 1
ATOM 794 C CA . ARG A 1 103 ? -1.613 13.493 4.512 1.00 75.56 103 ARG A CA 1
ATOM 795 C C . ARG A 1 103 ? -0.948 13.390 3.138 1.00 75.56 103 ARG A C 1
ATOM 797 O O . ARG A 1 103 ? -1.627 13.433 2.117 1.00 75.56 103 ARG A O 1
ATOM 804 N N . LEU A 1 104 ? 0.379 13.337 3.113 1.00 77.06 104 LEU A N 1
ATOM 805 C CA . LEU A 1 104 ? 1.217 13.397 1.911 1.00 77.06 104 LEU A CA 1
ATOM 806 C C . LEU A 1 104 ? 1.790 12.029 1.526 1.00 77.06 104 LEU A C 1
ATOM 808 O O . LEU A 1 104 ? 2.375 11.881 0.454 1.00 77.06 104 LEU A O 1
ATOM 812 N N . GLY A 1 105 ? 1.626 11.022 2.381 1.00 81.88 105 GLY A N 1
ATOM 813 C CA . GLY A 1 105 ? 2.220 9.710 2.199 1.00 81.88 105 GLY A CA 1
ATOM 814 C C . GLY A 1 105 ? 3.747 9.741 2.334 1.00 81.88 105 GLY A C 1
ATOM 815 O O . GLY A 1 105 ? 4.302 10.569 3.061 1.00 81.88 105 GLY A O 1
ATOM 816 N N . PRO A 1 106 ? 4.450 8.849 1.613 1.00 84.25 106 PRO A N 1
ATOM 817 C CA . PRO A 1 106 ? 5.902 8.704 1.710 1.00 84.25 106 PRO A CA 1
ATOM 818 C C . PRO A 1 106 ? 6.711 9.969 1.429 1.00 84.25 106 PRO A C 1
ATOM 820 O O . PRO A 1 106 ? 7.809 10.106 1.957 1.00 84.25 106 PRO A O 1
ATOM 823 N N . ASP A 1 107 ? 6.161 10.905 0.652 1.00 83.19 107 ASP A N 1
ATOM 824 C CA . ASP A 1 107 ? 6.833 12.156 0.291 1.00 83.19 107 ASP A CA 1
ATOM 825 C C . ASP A 1 107 ? 7.023 13.103 1.495 1.00 83.19 107 ASP A C 1
ATOM 827 O O . ASP A 1 107 ? 7.786 14.062 1.410 1.00 83.19 107 ASP A O 1
ATOM 831 N N . ALA A 1 108 ? 6.365 12.837 2.632 1.00 84.94 108 ALA A N 1
ATOM 832 C CA . ALA A 1 108 ? 6.588 13.569 3.880 1.00 84.94 108 ALA A CA 1
ATOM 833 C C . ALA A 1 108 ? 7.948 13.274 4.537 1.00 84.94 108 ALA A C 1
ATOM 835 O O . ALA A 1 108 ? 8.395 14.050 5.381 1.00 84.94 108 ALA A O 1
ATOM 836 N N . VAL A 1 109 ? 8.597 12.159 4.185 1.00 87.19 109 VAL A N 1
ATOM 837 C CA . VAL A 1 109 ? 9.867 11.734 4.783 1.00 87.19 109 VAL A CA 1
ATOM 838 C C . VAL A 1 109 ? 11.013 12.184 3.884 1.00 87.19 109 VAL A C 1
ATOM 840 O O . VAL A 1 109 ? 11.249 11.616 2.822 1.00 87.19 109 VAL A O 1
ATOM 843 N N . SER A 1 110 ? 11.735 13.220 4.312 1.00 82.12 110 SER A N 1
ATOM 844 C CA . SER A 1 110 ? 12.799 13.854 3.520 1.00 82.12 110 SER A CA 1
ATOM 845 C C . SER A 1 110 ? 14.069 13.008 3.388 1.00 82.12 110 SER A C 1
ATOM 847 O O . SER A 1 110 ? 14.786 13.134 2.397 1.00 82.12 110 SER A O 1
ATOM 849 N N . ALA A 1 111 ? 14.345 12.145 4.367 1.00 85.62 111 ALA A N 1
ATOM 850 C CA . ALA A 1 111 ? 15.507 11.262 4.398 1.00 85.62 111 ALA A CA 1
ATOM 851 C C . ALA A 1 111 ? 15.078 9.831 4.778 1.00 85.62 111 ALA A C 1
ATOM 853 O O . ALA A 1 111 ? 15.238 9.430 5.933 1.00 85.62 111 ALA A O 1
ATOM 854 N N . PRO A 1 112 ? 14.476 9.073 3.843 1.00 85.31 112 PRO A N 1
ATOM 855 C CA . PRO A 1 112 ? 14.039 7.708 4.109 1.00 85.31 112 PRO A CA 1
ATOM 856 C C . PRO A 1 112 ? 15.243 6.781 4.323 1.00 85.31 112 PRO A C 1
ATOM 858 O O . PRO A 1 112 ? 16.132 6.709 3.474 1.00 85.31 112 PRO A O 1
ATOM 861 N N . ASP A 1 113 ? 15.262 6.060 5.446 1.00 88.69 113 ASP A N 1
ATOM 862 C CA . ASP A 1 113 ? 16.246 5.005 5.699 1.00 88.69 113 ASP A CA 1
ATOM 863 C C . ASP A 1 113 ? 15.811 3.662 5.077 1.00 88.69 113 ASP A C 1
ATOM 865 O O . ASP A 1 113 ? 14.713 3.512 4.533 1.00 88.69 113 ASP A O 1
ATOM 869 N N . ASN A 1 114 ? 16.687 2.657 5.144 1.00 88.38 114 ASN A N 1
ATOM 870 C CA . ASN A 1 114 ? 16.401 1.339 4.573 1.00 88.38 114 ASN A CA 1
ATOM 871 C C . ASN A 1 114 ? 15.193 0.652 5.232 1.00 88.38 114 ASN A C 1
ATOM 873 O O . ASN A 1 114 ? 14.460 -0.063 4.554 1.00 88.38 114 ASN A O 1
ATOM 877 N N . GLU A 1 115 ? 14.974 0.853 6.531 1.00 91.88 115 GLU A N 1
ATOM 878 C CA . GLU A 1 115 ? 13.870 0.226 7.265 1.00 91.88 115 GLU A CA 1
ATOM 879 C C . GLU A 1 115 ? 12.524 0.814 6.819 1.00 91.88 115 GLU A C 1
ATOM 881 O O . GLU A 1 115 ? 11.582 0.074 6.530 1.00 91.88 115 GLU A O 1
ATOM 886 N N . PHE A 1 116 ? 12.465 2.133 6.625 1.00 91.19 116 PHE A N 1
ATOM 887 C CA . PHE A 1 116 ? 11.335 2.811 6.001 1.00 91.19 116 PHE A CA 1
ATOM 888 C C . PHE A 1 116 ? 11.045 2.258 4.598 1.00 91.19 116 PHE A C 1
ATOM 890 O O . PHE A 1 116 ? 9.895 1.954 4.275 1.00 91.19 116 PHE A O 1
ATOM 897 N N .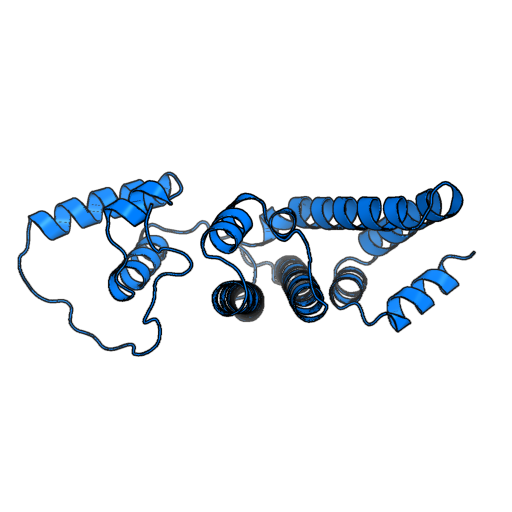 LEU A 1 117 ? 12.071 2.070 3.762 1.00 88.75 117 LEU A N 1
ATOM 898 C CA . LEU A 1 117 ? 11.888 1.501 2.421 1.00 88.75 117 LEU A CA 1
ATOM 899 C C . LEU A 1 117 ? 11.348 0.061 2.468 1.00 88.75 117 LEU A C 1
ATOM 901 O O . LEU A 1 117 ? 10.454 -0.273 1.688 1.00 88.75 117 LEU A O 1
ATOM 905 N N . VAL A 1 118 ? 11.807 -0.765 3.413 1.00 91.06 118 VAL A N 1
ATOM 906 C CA . VAL A 1 118 ? 11.277 -2.123 3.639 1.00 91.06 118 VAL A CA 1
ATOM 907 C C . VAL A 1 118 ? 9.804 -2.083 4.053 1.00 91.06 118 VAL A C 1
ATOM 909 O O . VAL A 1 118 ? 8.992 -2.853 3.536 1.00 91.06 118 VAL A O 1
ATOM 912 N N . HIS A 1 119 ? 9.419 -1.162 4.941 1.00 92.50 119 HIS A N 1
ATOM 913 C CA . HIS A 1 119 ? 8.016 -0.984 5.314 1.00 92.50 119 HIS A CA 1
ATOM 914 C C . HIS A 1 119 ? 7.151 -0.555 4.119 1.00 92.50 119 HIS A C 1
ATOM 916 O O . HIS A 1 119 ? 6.053 -1.087 3.940 1.00 92.50 119 HIS A O 1
ATOM 922 N N . LEU A 1 120 ? 7.638 0.356 3.268 1.00 90.06 120 LEU A N 1
ATOM 923 C CA . LEU A 1 120 ? 6.924 0.763 2.052 1.00 90.06 120 LEU A CA 1
ATOM 924 C C . LEU A 1 120 ? 6.738 -0.385 1.059 1.00 90.06 120 LEU A C 1
ATOM 926 O O . LEU A 1 120 ? 5.651 -0.528 0.488 1.00 90.06 120 LEU A O 1
ATOM 930 N N . ASP A 1 121 ? 7.781 -1.187 0.851 1.00 90.75 121 ASP A N 1
ATOM 931 C CA . ASP A 1 121 ? 7.739 -2.354 -0.029 1.00 90.75 121 ASP A CA 1
ATOM 932 C C . ASP A 1 121 ? 6.727 -3.385 0.492 1.00 90.75 121 ASP A C 1
ATOM 934 O O . ASP A 1 121 ? 5.853 -3.827 -0.257 1.00 90.75 121 ASP A O 1
ATOM 938 N N . ARG A 1 122 ? 6.727 -3.654 1.806 1.00 94.12 122 ARG A N 1
ATOM 939 C CA . ARG A 1 122 ? 5.764 -4.555 2.459 1.00 94.12 122 ARG A CA 1
ATOM 940 C C . ARG A 1 122 ? 4.319 -4.061 2.365 1.00 94.12 122 ARG A C 1
ATOM 942 O O . ARG A 1 122 ? 3.421 -4.860 2.085 1.00 94.12 122 ARG A O 1
ATOM 949 N N . ILE A 1 123 ? 4.070 -2.763 2.567 1.00 92.19 123 ILE A N 1
ATOM 950 C CA . ILE A 1 123 ? 2.740 -2.163 2.349 1.00 92.19 123 ILE A CA 1
ATOM 951 C C . ILE A 1 123 ? 2.304 -2.383 0.900 1.00 92.19 123 ILE A C 1
ATOM 953 O O . ILE A 1 123 ? 1.176 -2.790 0.637 1.00 92.19 123 ILE A O 1
ATOM 957 N N . GLY A 1 124 ? 3.202 -2.139 -0.054 1.00 91.62 124 GLY A N 1
ATOM 958 C CA . GLY A 1 124 ? 2.915 -2.366 -1.462 1.00 91.62 124 GLY A CA 1
ATOM 959 C C . GLY A 1 124 ? 2.561 -3.815 -1.770 1.00 91.62 124 GLY A C 1
ATOM 960 O O . GLY A 1 124 ? 1.531 -4.066 -2.389 1.00 91.62 124 GLY A O 1
ATOM 961 N N . ALA A 1 125 ? 3.393 -4.751 -1.326 1.00 95.31 125 ALA A N 1
ATOM 962 C CA . ALA A 1 125 ? 3.214 -6.175 -1.573 1.00 95.31 125 ALA A CA 1
ATOM 963 C C . ALA A 1 125 ? 1.888 -6.697 -1.006 1.00 95.31 125 ALA A C 1
ATOM 965 O O . ALA A 1 125 ? 1.131 -7.366 -1.706 1.00 95.31 125 ALA A O 1
ATOM 966 N N . THR A 1 126 ? 1.579 -6.350 0.246 1.00 96.19 126 THR A N 1
ATOM 967 C CA . THR A 1 126 ? 0.330 -6.767 0.900 1.00 96.19 126 THR A CA 1
ATOM 968 C C . THR A 1 126 ? -0.905 -6.169 0.227 1.00 96.19 126 THR A C 1
ATOM 970 O O . THR A 1 126 ? -1.886 -6.882 0.041 1.00 96.19 126 THR A O 1
ATOM 973 N N . LEU A 1 127 ? -0.844 -4.916 -0.241 1.00 94.56 127 LEU A N 1
ATOM 974 C CA . LEU A 1 127 ? -1.930 -4.313 -1.020 1.00 94.56 127 LEU A CA 1
ATOM 975 C C . LEU A 1 127 ? -2.163 -5.019 -2.362 1.00 94.56 127 LEU A C 1
ATOM 977 O O . LEU A 1 127 ? -3.308 -5.282 -2.715 1.00 94.56 127 LEU A O 1
ATOM 981 N N . PHE A 1 128 ? -1.110 -5.353 -3.114 1.00 95.81 128 PHE A N 1
ATOM 982 C CA . PHE A 1 128 ? -1.289 -6.057 -4.391 1.00 95.81 128 PHE A CA 1
ATOM 983 C C . PHE A 1 128 ? -1.795 -7.487 -4.210 1.00 95.81 128 PHE A C 1
ATOM 985 O O . PHE A 1 128 ? -2.657 -7.914 -4.976 1.00 95.81 128 PHE A O 1
ATOM 992 N N . ARG A 1 129 ? -1.359 -8.188 -3.158 1.00 96.94 129 ARG A N 1
ATOM 993 C CA . ARG A 1 129 ? -1.947 -9.481 -2.776 1.00 96.94 129 ARG A CA 1
ATOM 994 C C . ARG A 1 129 ? -3.424 -9.352 -2.415 1.00 96.94 129 ARG A C 1
ATOM 996 O O . ARG A 1 129 ? -4.224 -10.154 -2.881 1.00 96.94 129 ARG A O 1
ATOM 1003 N N . ALA A 1 130 ? -3.802 -8.318 -1.662 1.00 95.31 130 ALA A N 1
ATOM 1004 C CA . ALA A 1 130 ? -5.200 -8.031 -1.350 1.00 95.31 130 ALA A CA 1
ATOM 1005 C C . ALA A 1 130 ? -6.037 -7.788 -2.616 1.00 95.31 130 ALA A C 1
ATOM 1007 O O . ALA A 1 130 ? -7.083 -8.411 -2.783 1.00 95.31 130 ALA A O 1
ATOM 1008 N N . PHE A 1 131 ? -5.556 -6.969 -3.558 1.00 94.56 131 PHE A N 1
ATOM 1009 C CA . PHE A 1 131 ? -6.243 -6.769 -4.838 1.00 94.56 131 PHE A CA 1
ATOM 1010 C C . PHE A 1 131 ? -6.380 -8.073 -5.640 1.00 94.56 131 PHE A C 1
ATOM 1012 O O . PHE A 1 131 ? -7.432 -8.333 -6.223 1.00 94.56 131 PHE A O 1
ATOM 1019 N N . GLY A 1 132 ? -5.324 -8.889 -5.685 1.00 95.38 132 GLY A N 1
ATOM 1020 C CA . GLY A 1 132 ? -5.327 -10.173 -6.385 1.00 95.38 132 GLY A CA 1
ATOM 1021 C C . GLY A 1 132 ? -6.303 -11.174 -5.765 1.00 95.38 132 GLY A C 1
ATOM 1022 O O . GLY A 1 132 ? -7.081 -11.816 -6.476 1.00 95.38 132 GLY A O 1
ATOM 1023 N N . ALA A 1 133 ? -6.335 -11.246 -4.434 1.00 95.50 133 ALA A N 1
ATOM 1024 C CA . ALA A 1 133 ? -7.290 -12.055 -3.687 1.00 95.50 133 ALA A CA 1
ATOM 1025 C C . ALA A 1 133 ? -8.731 -11.583 -3.907 1.00 95.50 133 ALA A C 1
ATOM 1027 O O . ALA A 1 133 ? -9.584 -12.408 -4.214 1.00 95.50 133 ALA A O 1
ATOM 1028 N N . ALA A 1 134 ? -8.991 -10.275 -3.850 1.00 93.25 134 ALA A N 1
ATOM 1029 C CA . ALA A 1 134 ? -10.299 -9.693 -4.147 1.00 93.25 134 ALA A CA 1
ATOM 1030 C C . ALA A 1 134 ? -10.779 -10.036 -5.570 1.00 93.25 134 ALA A C 1
ATOM 1032 O O . ALA A 1 134 ? -11.913 -10.457 -5.775 1.00 93.25 134 ALA A O 1
ATOM 1033 N N . LYS A 1 135 ? -9.886 -9.947 -6.566 1.00 92.56 135 LYS A N 1
ATOM 1034 C CA . LYS A 1 135 ? -10.188 -10.333 -7.954 1.00 92.56 135 LYS A CA 1
ATOM 1035 C C . LYS A 1 135 ? -10.581 -11.811 -8.081 1.00 92.56 135 LYS A C 1
ATOM 1037 O O . LYS A 1 135 ? -11.417 -12.142 -8.918 1.00 92.56 135 LYS A O 1
ATOM 1042 N N . ARG A 1 136 ? -9.964 -12.701 -7.295 1.00 93.31 136 ARG A N 1
ATOM 1043 C CA . ARG A 1 136 ? -10.240 -14.150 -7.314 1.00 93.31 136 ARG A CA 1
ATOM 1044 C C . ARG A 1 136 ? -11.427 -14.569 -6.456 1.00 93.31 136 ARG A C 1
ATOM 1046 O O . ARG A 1 136 ? -12.047 -15.579 -6.770 1.00 93.31 136 ARG A O 1
ATOM 1053 N N . SER A 1 137 ? -11.695 -13.858 -5.365 1.00 88.69 137 SER A N 1
ATOM 1054 C CA . SER A 1 137 ? -12.651 -14.287 -4.342 1.00 88.69 137 SER A CA 1
ATOM 1055 C C . SER A 1 137 ? -14.083 -14.325 -4.873 1.00 88.69 137 SER A C 1
ATOM 1057 O O . SER A 1 137 ? -14.876 -15.152 -4.432 1.00 88.69 137 SER A O 1
ATOM 1059 N N . GLY A 1 138 ? -14.417 -13.430 -5.810 1.00 80.31 138 GLY A N 1
ATOM 1060 C CA . GLY A 1 138 ? -15.791 -13.237 -6.273 1.00 80.31 138 GLY A CA 1
ATOM 1061 C C . GLY A 1 138 ? -16.723 -12.706 -5.179 1.00 80.31 138 GLY A C 1
ATOM 1062 O O . GLY A 1 138 ? -17.940 -12.716 -5.365 1.00 80.31 138 GLY A O 1
ATOM 1063 N N . LEU A 1 139 ? -16.170 -12.259 -4.043 1.00 82.44 139 LEU A N 1
ATOM 1064 C CA . LEU A 1 139 ? -16.945 -11.654 -2.969 1.00 82.44 139 LEU A CA 1
ATOM 1065 C C . LEU A 1 139 ? -17.573 -10.348 -3.473 1.00 82.44 139 LEU A C 1
ATOM 1067 O O . LEU A 1 139 ? -16.935 -9.603 -4.223 1.00 82.44 139 LEU A O 1
ATOM 1071 N N . PRO A 1 140 ? -18.817 -10.043 -3.078 1.00 81.50 140 PRO A N 1
ATOM 1072 C CA . PRO A 1 140 ? -19.395 -8.748 -3.384 1.00 81.50 140 PRO A CA 1
ATOM 1073 C C . PRO A 1 140 ? -18.589 -7.657 -2.676 1.00 81.50 140 PRO A C 1
ATOM 1075 O O . PRO A 1 140 ? -18.186 -7.814 -1.525 1.00 81.50 140 PRO A O 1
ATOM 1078 N N . ALA A 1 141 ? -18.373 -6.535 -3.359 1.00 80.50 141 ALA A N 1
ATOM 1079 C CA . ALA A 1 141 ? -17.864 -5.338 -2.708 1.00 80.50 141 ALA A CA 1
ATOM 1080 C C . ALA A 1 141 ? -18.890 -4.874 -1.662 1.00 80.50 141 ALA A C 1
ATOM 1082 O O . ALA A 1 141 ? -20.021 -4.537 -2.020 1.00 80.50 141 ALA A O 1
ATOM 1083 N N . ALA A 1 142 ? -18.507 -4.883 -0.385 1.00 77.38 142 ALA A N 1
ATOM 1084 C CA . ALA A 1 142 ? -19.359 -4.438 0.709 1.00 77.38 142 ALA A CA 1
ATOM 1085 C C . ALA A 1 142 ? -19.038 -2.985 1.076 1.00 77.38 142 ALA A C 1
ATOM 1087 O O . ALA A 1 142 ? -17.909 -2.646 1.425 1.00 77.38 142 ALA A O 1
ATOM 1088 N N . GLU A 1 143 ? -20.034 -2.107 0.991 1.00 78.06 143 GLU A N 1
ATOM 1089 C CA . GLU A 1 143 ? -19.899 -0.749 1.514 1.00 78.06 143 GLU A CA 1
ATOM 1090 C C . GLU A 1 143 ? -19.902 -0.783 3.050 1.00 78.06 143 GLU A C 1
ATOM 1092 O O . GLU A 1 143 ? -20.740 -1.481 3.618 1.00 78.06 143 GLU A O 1
ATOM 1097 N N . PRO A 1 144 ? -19.040 -0.004 3.731 1.00 75.88 144 PRO A N 1
ATOM 1098 C CA . PRO A 1 144 ? -19.052 0.060 5.188 1.00 75.88 144 PRO A CA 1
ATOM 1099 C C . PRO A 1 144 ? -20.388 0.593 5.714 1.00 75.88 144 PRO A C 1
ATOM 1101 O O . PRO A 1 144 ? -20.843 1.671 5.295 1.00 75.88 144 PRO A O 1
ATOM 1104 N N . GLU A 1 145 ? -20.980 -0.124 6.663 1.00 80.62 145 GLU A N 1
ATOM 1105 C CA . GLU A 1 145 ? -22.235 0.233 7.318 1.00 80.62 145 GLU A CA 1
ATOM 1106 C C . GLU A 1 145 ? -22.006 1.134 8.544 1.00 80.62 145 GLU A C 1
ATOM 1108 O O . GLU A 1 145 ? -20.899 1.264 9.069 1.00 80.62 145 GLU A O 1
ATOM 1113 N N . ASP A 1 146 ? -23.074 1.759 9.055 1.00 77.88 146 ASP A N 1
ATOM 1114 C CA . ASP A 1 146 ? -23.021 2.574 10.283 1.00 77.88 146 ASP A CA 1
ATOM 1115 C C . ASP A 1 146 ? -22.445 1.792 11.484 1.00 77.88 146 ASP A C 1
ATOM 1117 O O . ASP A 1 146 ? -21.832 2.381 12.381 1.00 77.88 146 ASP A O 1
ATOM 1121 N N . GLN A 1 147 ? -22.642 0.469 11.515 1.00 82.06 147 GLN A N 1
ATOM 1122 C CA . GLN A 1 147 ? -22.115 -0.402 12.563 1.00 82.06 147 GLN A CA 1
ATOM 1123 C C . GLN A 1 147 ? -20.589 -0.550 12.485 1.00 82.06 147 GLN A C 1
ATOM 1125 O O . GLN A 1 147 ? -19.933 -0.441 13.522 1.00 82.06 147 GLN A O 1
ATOM 1130 N N . ASP A 1 148 ? -20.016 -0.685 11.286 1.00 79.50 148 ASP A N 1
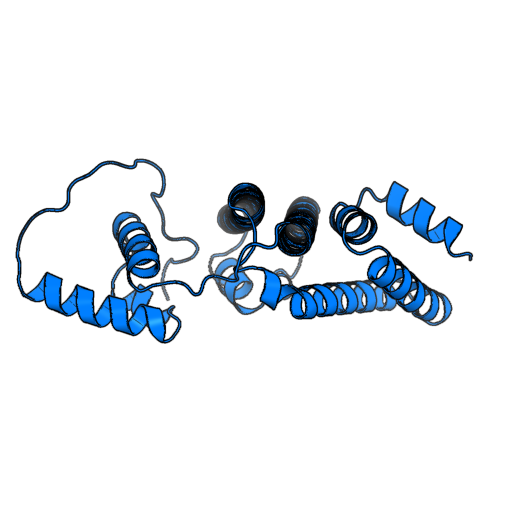ATOM 1131 C CA . ASP A 1 148 ? -18.560 -0.741 11.091 1.00 79.50 148 ASP A CA 1
ATOM 1132 C C . ASP A 1 148 ? -17.899 0.547 11.590 1.00 79.50 148 ASP A C 1
ATOM 1134 O O . ASP A 1 148 ? -16.913 0.535 12.328 1.00 79.50 148 ASP A O 1
ATOM 1138 N N . TRP A 1 149 ? -18.509 1.690 11.272 1.00 80.06 149 TRP A N 1
ATOM 1139 C CA . TRP A 1 149 ? -18.045 2.990 11.752 1.00 80.06 149 TRP A CA 1
ATOM 1140 C C . TRP A 1 149 ? -18.195 3.171 13.264 1.00 80.06 149 TRP A C 1
ATOM 1142 O O . TRP A 1 149 ? -17.388 3.873 13.876 1.00 80.06 149 TRP A O 1
ATOM 1152 N N . SER A 1 150 ? -19.194 2.535 13.880 1.00 80.56 150 SER A N 1
ATOM 1153 C CA . SER A 1 150 ? -19.369 2.560 15.336 1.00 80.56 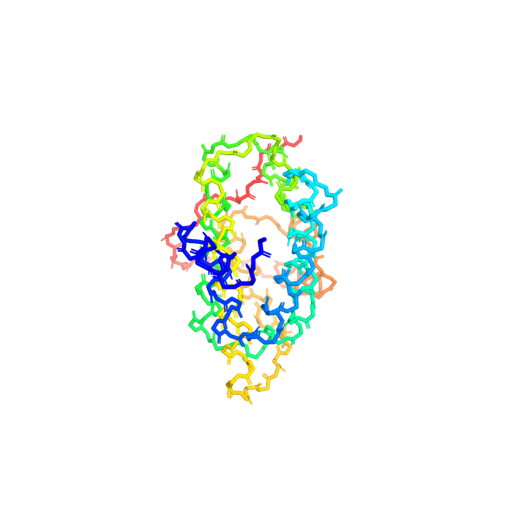150 SER A CA 1
ATOM 1154 C C . SER A 1 150 ? -18.237 1.811 16.045 1.00 80.56 150 SER A C 1
ATOM 1156 O O . SER A 1 150 ? -17.742 2.300 17.060 1.00 80.56 150 SER A O 1
ATOM 1158 N N . LEU A 1 151 ? -17.768 0.688 15.482 1.00 81.75 151 LEU A N 1
ATOM 1159 C CA . LEU A 1 151 ? -16.608 -0.054 15.999 1.00 81.75 151 LEU A CA 1
ATOM 1160 C C . LEU A 1 151 ? -15.328 0.790 15.941 1.00 81.75 151 LEU A C 1
ATOM 1162 O O . LEU A 1 151 ? -14.566 0.833 16.907 1.00 81.75 151 LEU A O 1
ATOM 1166 N N . VAL A 1 152 ? -15.118 1.521 14.841 1.00 79.00 152 VAL A N 1
ATOM 1167 C CA . VAL A 1 152 ? -13.981 2.447 14.701 1.00 79.00 152 VAL A CA 1
ATOM 1168 C C . VAL A 1 152 ? -14.054 3.573 15.737 1.00 79.00 152 VAL A C 1
ATOM 1170 O O . VAL A 1 152 ? -13.055 3.874 16.391 1.00 79.00 152 VAL A O 1
ATOM 1173 N N . ALA A 1 153 ? -15.230 4.177 15.921 1.00 78.25 153 ALA A N 1
ATOM 1174 C CA . ALA A 1 153 ? -15.428 5.258 16.884 1.00 78.25 153 ALA A CA 1
ATOM 1175 C C . ALA A 1 153 ? -15.229 4.799 18.338 1.00 78.25 153 ALA A C 1
ATOM 1177 O O . ALA A 1 153 ? -14.646 5.523 19.153 1.00 78.25 153 ALA A O 1
ATOM 1178 N N . GLU A 1 154 ? -15.683 3.588 18.668 1.00 81.75 154 GLU A N 1
ATOM 1179 C CA . GLU A 1 154 ? -15.465 2.972 19.976 1.00 81.75 154 GLU A CA 1
ATOM 1180 C C . GLU A 1 154 ? -13.976 2.713 20.224 1.00 81.75 154 GLU A C 1
ATOM 1182 O O . GLU A 1 154 ? -13.448 3.129 21.258 1.00 81.75 154 GLU A O 1
ATOM 1187 N N . ALA A 1 155 ? -13.280 2.105 19.260 1.00 79.56 155 ALA A N 1
ATOM 1188 C CA . ALA A 1 155 ? -11.846 1.850 19.347 1.00 79.56 155 ALA A CA 1
ATOM 1189 C C . ALA A 1 155 ? -11.042 3.152 19.518 1.00 79.56 155 ALA A C 1
ATOM 1191 O O . ALA A 1 155 ? -10.188 3.240 20.400 1.00 79.56 155 ALA A O 1
ATOM 1192 N N . PHE A 1 156 ? -11.363 4.190 18.740 1.00 76.06 156 PHE A N 1
ATOM 1193 C CA . PHE A 1 156 ? -10.722 5.504 18.834 1.00 76.06 156 PHE A CA 1
ATOM 1194 C C . PHE A 1 156 ? -10.917 6.151 20.212 1.00 76.06 156 PHE A C 1
ATOM 1196 O O . PHE A 1 156 ? -9.959 6.620 20.830 1.00 76.06 156 PHE A O 1
ATOM 1203 N N . THR A 1 157 ? -12.150 6.124 20.724 1.00 79.62 157 THR A N 1
ATOM 1204 C CA . THR A 1 157 ? -12.482 6.679 22.043 1.00 79.62 157 THR A CA 1
ATOM 1205 C C . THR A 1 157 ? -11.768 5.917 23.160 1.00 79.62 157 THR A C 1
ATOM 1207 O O . THR A 1 157 ? -11.234 6.519 24.091 1.00 79.62 157 THR A O 1
ATOM 1210 N N . LYS A 1 158 ? -11.706 4.585 23.059 1.00 78.25 158 LYS A N 1
ATOM 1211 C CA . LYS A 1 158 ? -11.010 3.723 24.022 1.00 78.25 158 LYS A CA 1
ATOM 1212 C C . LYS A 1 158 ? -9.504 3.990 24.071 1.00 78.25 158 LYS A C 1
ATOM 1214 O O . LYS A 1 158 ? -8.905 3.878 25.136 1.00 78.25 158 LYS A O 1
ATOM 1219 N N . SER A 1 159 ? -8.915 4.411 22.956 1.00 72.38 159 SER A N 1
ATOM 1220 C CA . SER A 1 159 ? -7.521 4.864 22.870 1.00 72.38 159 SER A CA 1
ATOM 1221 C C . SER A 1 159 ? -7.278 6.292 23.365 1.00 72.38 159 SER A C 1
ATOM 1223 O O . SER A 1 159 ? -6.171 6.810 23.222 1.00 72.38 159 SER A O 1
ATOM 1225 N N . GLY A 1 160 ? -8.286 6.936 23.960 1.00 80.19 160 GLY A N 1
ATOM 1226 C CA . GLY A 1 160 ? -8.183 8.286 24.512 1.00 80.19 160 GLY A CA 1
ATOM 1227 C C . GLY A 1 160 ? -8.452 9.403 23.504 1.00 80.19 160 GLY A C 1
ATOM 1228 O O . GLY A 1 160 ? -8.254 10.567 23.843 1.00 80.19 160 GLY A O 1
ATOM 1229 N N . GLY A 1 161 ? -8.905 9.072 22.293 1.00 75.12 161 GLY A N 1
ATOM 1230 C CA . GLY A 1 161 ? -9.326 10.058 21.306 1.00 75.12 161 GLY A CA 1
ATOM 1231 C C . GLY A 1 161 ? -10.639 10.744 21.691 1.00 75.12 161 GLY A C 1
ATOM 1232 O O . GLY A 1 161 ? -11.539 10.139 22.277 1.00 75.12 161 GLY A O 1
ATOM 1233 N N . THR A 1 162 ? -10.765 12.026 21.359 1.00 78.12 162 THR A N 1
ATOM 1234 C CA . THR A 1 162 ? -11.958 12.826 21.666 1.00 78.12 162 THR A CA 1
ATOM 1235 C C . THR A 1 162 ? -12.934 12.886 20.485 1.00 78.12 162 THR A C 1
ATOM 1237 O O . THR A 1 162 ? -12.518 12.875 19.326 1.00 78.12 162 THR A O 1
ATOM 1240 N N . PRO A 1 163 ? -14.251 13.038 20.726 1.00 70.12 163 PRO A N 1
ATOM 1241 C CA . PRO A 1 163 ? -15.218 13.231 19.644 1.00 70.12 163 PRO A CA 1
ATOM 1242 C C . PRO A 1 163 ? -14.872 14.399 18.705 1.00 70.12 163 PRO A C 1
ATOM 1244 O O . PRO A 1 163 ? -15.138 14.311 17.512 1.00 70.12 163 PRO A O 1
ATOM 1247 N N . THR A 1 164 ? -14.248 15.462 19.225 1.00 72.31 164 THR A N 1
ATOM 1248 C CA . THR A 1 164 ? -13.789 16.613 18.431 1.00 72.31 164 THR A CA 1
ATOM 1249 C C . THR A 1 164 ? -12.654 16.229 17.477 1.00 72.31 164 THR A C 1
ATOM 1251 O O . THR A 1 164 ? -12.749 16.501 16.286 1.00 72.31 164 THR A O 1
ATOM 1254 N N . GLU A 1 165 ? -11.622 15.526 17.959 1.00 66.69 165 GLU A N 1
ATOM 1255 C CA . GLU A 1 165 ? -10.509 15.057 17.111 1.00 66.69 165 GLU A CA 1
ATOM 1256 C C . GLU A 1 165 ? -10.979 14.078 16.029 1.00 66.69 165 GLU A C 1
ATOM 1258 O O . GLU A 1 165 ? -10.428 14.036 14.930 1.00 66.69 165 GLU A O 1
ATOM 1263 N N . MET A 1 166 ? -12.012 13.291 16.330 1.00 68.31 166 MET A N 1
ATOM 1264 C CA . MET A 1 166 ? -12.638 12.410 15.354 1.00 68.31 166 MET A CA 1
ATOM 1265 C C . MET A 1 166 ? -13.407 13.219 14.301 1.00 68.31 166 MET A C 1
ATOM 1267 O O . MET A 1 166 ? -13.200 13.012 13.110 1.00 68.31 166 MET A O 1
ATOM 1271 N N . GLU A 1 167 ? -14.230 14.197 14.690 1.00 63.84 167 GLU A N 1
ATOM 1272 C CA . GLU A 1 167 ? -14.939 15.089 13.752 1.00 63.84 167 GLU A CA 1
ATOM 1273 C C . GLU A 1 167 ? -13.979 15.841 12.804 1.00 63.84 167 GLU A C 1
ATOM 1275 O O . GLU A 1 167 ? -14.277 15.989 11.621 1.00 63.84 167 GLU A O 1
ATOM 1280 N N . GLU A 1 168 ? -12.797 16.237 13.278 1.00 63.53 168 GLU A N 1
ATOM 1281 C CA . GLU A 1 168 ? -11.768 16.910 12.470 1.00 63.53 168 GLU A CA 1
ATOM 1282 C C . GLU A 1 168 ? -11.076 15.992 11.446 1.00 63.53 168 GLU A C 1
ATOM 1284 O O . GLU A 1 168 ? -10.541 16.466 10.443 1.00 63.53 168 GLU A O 1
ATOM 1289 N N . ARG A 1 169 ? -11.079 14.675 11.683 1.00 55.38 169 ARG A N 1
ATOM 1290 C CA . ARG A 1 169 ? -10.319 13.680 10.904 1.00 55.38 169 ARG A CA 1
ATOM 1291 C C . ARG A 1 169 ? -11.201 12.758 10.060 1.00 55.38 169 ARG A C 1
ATOM 1293 O O . ARG A 1 169 ? -10.693 11.819 9.447 1.00 55.38 169 ARG A O 1
ATOM 1300 N N . THR A 1 170 ? -12.513 12.991 10.018 1.00 49.59 170 THR A N 1
ATOM 1301 C CA . THR A 1 170 ? -13.472 12.011 9.494 1.00 49.59 170 THR A CA 1
ATOM 1302 C C . THR A 1 170 ? -14.001 12.309 8.088 1.00 49.59 170 THR A C 1
ATOM 1304 O O . THR A 1 170 ? -14.368 13.442 7.775 1.00 49.59 170 THR A O 1
ATOM 1307 N N . PRO A 1 171 ? -14.132 11.284 7.218 1.00 46.81 171 PRO A N 1
ATOM 1308 C CA . PRO A 1 171 ? -14.969 11.382 6.028 1.00 46.81 171 PRO A CA 1
ATOM 1309 C C . PRO A 1 171 ? -16.454 11.531 6.414 1.00 46.81 171 PRO A C 1
ATOM 1311 O O . PRO A 1 171 ? -16.893 11.084 7.472 1.00 46.81 171 PRO A O 1
ATOM 1314 N N . ILE A 1 172 ? -17.251 12.116 5.511 1.00 42.78 172 ILE A N 1
ATOM 1315 C CA . ILE A 1 172 ? -18.653 12.564 5.698 1.00 42.78 172 ILE A CA 1
ATOM 1316 C C . ILE A 1 172 ? -19.598 11.528 6.362 1.00 42.78 172 ILE A C 1
ATOM 1318 O O . ILE A 1 172 ? -20.612 11.911 6.944 1.00 42.78 172 ILE A O 1
ATOM 1322 N N . ARG A 1 173 ? -19.319 10.218 6.290 1.00 41.78 173 ARG A N 1
ATOM 1323 C CA . ARG A 1 173 ? -20.143 9.176 6.942 1.00 41.78 173 ARG A CA 1
ATOM 1324 C C . ARG A 1 173 ? -19.828 8.992 8.433 1.00 41.78 173 ARG A C 1
ATOM 1326 O O . ARG A 1 173 ? -20.760 8.890 9.227 1.00 41.78 173 ARG A O 1
ATOM 1333 N N . LEU A 1 174 ? -18.558 9.057 8.836 1.00 42.69 174 LEU A N 1
ATOM 1334 C CA 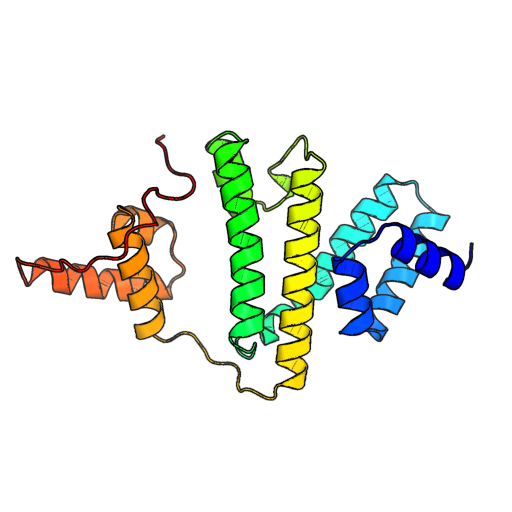. LEU A 1 174 ? -18.171 9.004 10.251 1.00 42.69 174 LEU A CA 1
ATOM 1335 C C . LEU A 1 174 ? -18.707 10.214 11.033 1.00 42.69 174 LEU A C 1
ATOM 1337 O O . LEU A 1 174 ? -19.073 10.064 12.196 1.00 42.69 174 LEU A O 1
ATOM 1341 N N . SER A 1 175 ? -18.846 11.384 10.401 1.00 45.31 175 SER A N 1
ATOM 1342 C CA . SER A 1 175 ? -19.434 12.562 11.057 1.00 45.31 175 SER A CA 1
ATOM 1343 C C . SER A 1 175 ? -20.910 12.359 11.430 1.00 45.31 175 SER A C 1
ATOM 1345 O O . SER A 1 175 ? -21.359 12.846 12.468 1.00 45.31 175 SER A O 1
ATOM 1347 N N . ARG A 1 176 ? -21.674 11.574 10.651 1.00 52.31 176 ARG A N 1
ATOM 1348 C CA . ARG A 1 176 ? -23.066 11.210 10.984 1.00 52.31 176 ARG A CA 1
ATOM 1349 C C . ARG A 1 176 ? -23.142 10.258 12.173 1.00 52.31 176 ARG A C 1
ATOM 1351 O O . ARG A 1 176 ? -23.999 10.445 13.040 1.00 52.31 176 ARG A O 1
ATOM 1358 N N . VAL A 1 177 ? -22.242 9.277 12.231 1.00 51.47 177 VAL A N 1
ATOM 1359 C CA . VAL A 1 177 ? -22.130 8.340 13.359 1.00 51.47 177 VAL A CA 1
ATOM 1360 C C . VAL A 1 177 ? -21.703 9.088 14.621 1.00 51.47 177 VAL A C 1
ATOM 1362 O O . VAL A 1 177 ? -22.377 8.973 15.643 1.00 51.47 177 VAL A O 1
ATOM 1365 N N . CYS A 1 178 ? -20.713 9.980 14.525 1.00 48.84 178 CYS A N 1
ATOM 1366 C CA . CYS A 1 178 ? -20.306 10.866 15.618 1.00 48.84 178 CYS A CA 1
ATOM 1367 C C . CYS A 1 178 ? -21.470 11.744 16.098 1.00 48.84 178 CYS A C 1
ATOM 1369 O O . CYS A 1 178 ? -21.765 11.770 17.290 1.00 48.84 178 CYS A O 1
ATOM 1371 N N . ALA A 1 179 ? -22.219 12.383 15.193 1.00 53.00 179 ALA A N 1
ATOM 1372 C CA . ALA A 1 179 ? -23.390 13.190 15.548 1.00 53.00 179 ALA A CA 1
ATOM 1373 C C . ALA A 1 179 ? -24.525 12.370 16.200 1.00 53.00 179 ALA A C 1
ATOM 1375 O O . ALA A 1 179 ? -25.339 12.906 16.961 1.00 53.00 179 ALA A O 1
ATOM 1376 N N . ARG A 1 180 ? -24.622 11.068 15.909 1.00 52.62 180 ARG A N 1
ATOM 1377 C CA . ARG A 1 180 ? -25.564 10.142 16.558 1.00 52.62 180 ARG A CA 1
ATOM 1378 C C . ARG A 1 180 ? -25.062 9.720 17.942 1.00 52.62 180 ARG A C 1
ATOM 1380 O O . ARG A 1 180 ? -25.832 9.734 18.898 1.00 52.62 180 ARG A O 1
ATOM 1387 N N . GLN A 1 181 ? -23.771 9.435 18.074 1.00 49.25 181 GLN A N 1
ATOM 1388 C CA . GLN A 1 181 ? -23.134 9.038 19.329 1.00 49.25 181 GLN A CA 1
ATOM 1389 C C . GLN A 1 181 ? -23.069 10.203 20.329 1.00 49.25 181 GLN A C 1
ATOM 1391 O O . GLN A 1 181 ? -23.388 10.019 21.499 1.00 49.25 181 GLN A O 1
ATOM 1396 N N . ARG A 1 182 ? -22.810 11.433 19.865 1.00 46.06 182 ARG A N 1
ATOM 1397 C CA . ARG A 1 182 ? -22.874 12.669 20.668 1.00 46.06 182 ARG A CA 1
ATOM 1398 C C . ARG A 1 182 ? -24.275 12.901 21.245 1.00 46.06 182 ARG A C 1
ATOM 1400 O O . ARG A 1 182 ? -24.405 13.243 22.418 1.00 46.06 182 ARG A O 1
ATOM 1407 N N . ARG A 1 183 ? -25.324 12.635 20.453 1.00 45.97 183 ARG A N 1
ATOM 1408 C CA . ARG A 1 183 ? -26.725 12.664 20.916 1.00 45.97 183 ARG A CA 1
ATOM 1409 C C . ARG A 1 183 ? -27.018 11.589 21.965 1.00 45.97 183 ARG A C 1
ATOM 1411 O O . ARG A 1 183 ? -27.688 11.888 22.946 1.00 45.97 183 ARG A O 1
ATOM 1418 N N . ASN A 1 184 ? -26.476 10.383 21.804 1.00 41.16 184 ASN A N 1
ATOM 1419 C CA . ASN A 1 184 ? -26.656 9.298 22.772 1.00 41.16 184 ASN A CA 1
ATOM 1420 C C . ASN A 1 184 ? -25.889 9.541 24.088 1.00 41.16 184 ASN A C 1
ATOM 1422 O O . ASN A 1 184 ? -26.432 9.283 25.161 1.00 41.16 184 ASN A O 1
ATOM 1426 N N . CYS A 1 185 ? -24.674 10.099 24.033 1.00 32.66 185 CYS A N 1
ATOM 1427 C CA . CYS A 1 185 ? -23.880 10.445 25.220 1.00 32.66 185 CYS A CA 1
ATOM 1428 C C . CYS A 1 185 ? -24.466 11.628 26.008 1.00 32.66 185 CYS A C 1
ATOM 1430 O O . CYS A 1 185 ? -24.386 11.635 27.232 1.00 32.66 185 CYS A O 1
ATOM 1432 N N . MET A 1 186 ? -25.110 12.599 25.347 1.00 31.73 186 MET A N 1
ATOM 1433 C CA . MET A 1 186 ? -25.843 13.668 26.046 1.00 31.73 186 MET A CA 1
ATOM 1434 C C . MET A 1 186 ? -27.115 13.173 26.755 1.00 31.73 186 MET A C 1
ATOM 1436 O O . MET A 1 186 ? -27.642 13.880 27.609 1.00 31.73 186 MET A O 1
ATOM 1440 N N . GLN A 1 187 ? -27.616 11.977 26.424 1.00 32.44 187 GLN A N 1
ATOM 1441 C CA . GLN A 1 187 ? -28.869 11.446 26.969 1.00 32.44 187 GLN A CA 1
ATOM 1442 C C . GLN A 1 187 ? -28.691 10.397 28.078 1.00 32.44 187 GLN A C 1
ATOM 1444 O O . GLN A 1 187 ? -29.677 10.065 28.736 1.00 32.44 187 GLN A O 1
ATOM 1449 N N . ARG A 1 188 ? -27.481 9.868 28.328 1.00 26.62 188 ARG A N 1
ATOM 1450 C CA . ARG A 1 188 ? -27.254 8.857 29.380 1.00 26.62 188 ARG A CA 1
ATOM 1451 C C . ARG A 1 188 ? -25.921 9.053 30.115 1.00 26.62 188 ARG A C 1
ATOM 1453 O O . ARG A 1 188 ? -24.871 8.814 29.523 1.00 26.62 188 ARG A O 1
ATOM 1460 N N . PRO A 1 189 ? -25.932 9.406 31.414 1.00 28.62 189 PRO A N 1
ATOM 1461 C CA . PRO A 1 189 ? -24.752 9.284 32.254 1.00 28.62 189 PRO A CA 1
ATOM 1462 C C . PRO A 1 189 ? -24.626 7.815 32.697 1.00 28.62 189 PRO A C 1
ATOM 1464 O O . PRO A 1 189 ? -25.575 7.279 33.257 1.00 28.62 189 PRO A O 1
ATOM 1467 N N . PHE A 1 190 ? -23.466 7.195 32.448 1.00 25.45 190 PHE A N 1
ATOM 1468 C CA . PHE A 1 190 ? -22.909 5.950 33.028 1.00 25.45 190 PHE A CA 1
ATOM 1469 C C . PHE A 1 190 ? -22.558 4.789 32.071 1.00 25.45 190 PHE A C 1
ATOM 1471 O O . PHE A 1 190 ? -23.414 4.182 31.439 1.00 25.45 190 PHE A O 1
ATOM 1478 N N . ARG A 1 191 ? -21.267 4.420 32.192 1.00 28.58 191 ARG A N 1
ATOM 1479 C CA . ARG A 1 191 ? -20.597 3.107 32.047 1.00 28.58 191 ARG A CA 1
ATOM 1480 C C . ARG A 1 191 ? -20.537 2.448 30.664 1.00 28.58 191 ARG A C 1
ATOM 1482 O O . ARG A 1 191 ? -21.429 1.698 30.298 1.00 28.58 191 ARG A O 1
ATOM 1489 N N . CYS A 1 192 ? -19.349 2.525 30.060 1.00 23.98 192 CYS A N 1
ATOM 1490 C CA . CYS A 1 192 ? -18.753 1.400 29.334 1.00 23.98 192 CYS A CA 1
ATOM 1491 C C . CYS A 1 192 ? -17.338 1.152 29.883 1.00 23.98 192 CYS A C 1
ATOM 1493 O O . CYS A 1 192 ? -16.391 1.850 29.536 1.00 23.98 192 CYS A O 1
ATOM 1495 N N . THR A 1 193 ? -17.208 0.181 30.786 1.00 27.42 193 THR A N 1
ATOM 1496 C CA . THR A 1 193 ? -15.936 -0.456 31.154 1.00 27.42 193 THR A CA 1
ATOM 1497 C C . THR A 1 193 ? -15.902 -1.822 30.481 1.00 27.42 193 THR A C 1
ATOM 1499 O O . THR A 1 193 ? -16.713 -2.674 30.840 1.00 27.42 193 THR A O 1
ATOM 1502 N N . ALA A 1 194 ? -14.986 -2.043 29.539 1.00 26.23 194 ALA A N 1
ATOM 1503 C CA . ALA A 1 194 ? -14.604 -3.381 29.088 1.00 26.23 194 ALA A CA 1
ATOM 1504 C C . ALA A 1 194 ? -13.185 -3.354 28.498 1.00 26.23 194 ALA A C 1
ATOM 1506 O O . ALA A 1 194 ? -12.905 -2.625 27.544 1.00 26.23 194 ALA A O 1
ATOM 1507 N N . ASN A 1 195 ? -12.303 -4.143 29.113 1.00 29.67 195 ASN A N 1
ATOM 1508 C CA . ASN A 1 195 ? -10.879 -4.327 28.826 1.00 29.67 195 ASN A CA 1
ATOM 1509 C C . ASN A 1 195 ? -10.595 -4.693 27.365 1.00 29.67 195 ASN A C 1
ATOM 1511 O O . ASN A 1 195 ? -11.194 -5.619 26.839 1.00 29.67 195 ASN A O 1
ATOM 1515 N N . LEU A 1 196 ? -9.661 -3.977 26.736 1.00 30.89 196 LEU A N 1
ATOM 1516 C CA . LEU A 1 196 ? -8.742 -4.464 25.695 1.00 30.89 196 LEU A CA 1
ATOM 1517 C C . LEU A 1 196 ? -7.492 -3.613 25.907 1.00 30.89 196 LEU A C 1
ATOM 1519 O O . LEU A 1 196 ? -7.401 -2.492 25.405 1.00 30.89 196 LEU A O 1
ATOM 1523 N N . ASP A 1 197 ? -6.623 -4.104 26.780 1.00 29.78 197 ASP A N 1
ATOM 1524 C CA . ASP A 1 197 ? -5.283 -3.575 26.967 1.00 29.78 197 ASP A CA 1
ATOM 1525 C C . ASP A 1 197 ? -4.510 -3.866 25.677 1.00 29.78 197 ASP A C 1
ATOM 1527 O O . ASP A 1 197 ? -4.285 -5.035 25.383 1.00 29.78 197 ASP A O 1
ATOM 1531 N N . ASP A 1 198 ? -4.254 -2.831 24.865 1.00 34.06 198 ASP A N 1
ATOM 1532 C CA . ASP A 1 198 ? -2.989 -2.578 24.133 1.00 34.06 198 ASP A CA 1
ATOM 1533 C C . ASP A 1 198 ? -3.145 -1.567 22.963 1.00 34.06 198 ASP A C 1
ATOM 1535 O O . ASP A 1 198 ? -2.670 -1.779 21.852 1.00 34.06 198 ASP A O 1
ATOM 1539 N N . MET A 1 199 ? -3.835 -0.435 23.175 1.00 32.38 199 MET A N 1
ATOM 1540 C CA . MET A 1 199 ? -3.837 0.699 22.223 1.00 32.38 199 MET A CA 1
ATOM 1541 C C . MET A 1 199 ? -3.687 2.038 22.958 1.00 32.38 199 MET A C 1
ATOM 1543 O O . MET A 1 199 ? -4.530 2.929 22.854 1.00 32.38 199 MET A O 1
ATOM 1547 N N . SER A 1 200 ? -2.641 2.155 23.778 1.00 32.22 200 SER A N 1
ATOM 1548 C CA . SER A 1 200 ? -2.527 3.183 24.822 1.00 32.22 200 SER A CA 1
ATOM 1549 C C . SER A 1 200 ? -2.096 4.587 24.368 1.00 32.22 200 SER A C 1
ATOM 1551 O O . SER A 1 200 ? -1.913 5.444 25.233 1.00 32.22 200 SER A O 1
ATOM 1553 N N . LYS A 1 201 ? -1.940 4.884 23.066 1.00 36.22 201 LYS A N 1
ATOM 1554 C CA . LYS A 1 201 ? -1.616 6.251 22.604 1.00 36.22 201 LYS A CA 1
ATOM 1555 C C . LYS A 1 201 ? -2.239 6.579 21.241 1.00 36.22 201 LYS A C 1
ATOM 1557 O O . LYS A 1 201 ? -2.150 5.743 20.342 1.00 36.22 201 LYS A O 1
ATOM 1562 N N . PRO A 1 202 ? -2.803 7.788 21.046 1.00 39.47 202 PRO A N 1
ATOM 1563 C CA . PRO A 1 202 ? -3.232 8.232 19.727 1.00 39.47 202 PRO A CA 1
ATOM 1564 C C . PRO A 1 202 ? -2.023 8.285 18.776 1.00 39.47 202 PRO A C 1
ATOM 1566 O O . PRO A 1 202 ? -0.972 8.821 19.154 1.00 39.47 202 PRO A O 1
ATOM 1569 N N . PRO A 1 203 ? -2.136 7.740 17.551 1.00 44.44 203 PRO A N 1
ATOM 1570 C CA . PRO A 1 203 ? -1.069 7.827 16.575 1.00 44.44 203 PRO A CA 1
ATOM 1571 C C . PRO A 1 203 ? -0.964 9.278 16.109 1.00 44.44 203 PRO A C 1
ATOM 1573 O O . PRO A 1 203 ? -1.878 9.810 15.486 1.00 44.44 203 PRO A O 1
ATOM 1576 N N . CYS A 1 204 ? 0.155 9.916 16.444 1.00 42.91 204 CYS A N 1
ATOM 1577 C CA . CYS A 1 204 ? 0.533 11.228 15.920 1.00 42.91 204 CYS A CA 1
ATOM 1578 C C . CYS A 1 204 ? -0.432 12.350 16.345 1.00 42.91 204 CYS A C 1
ATOM 1580 O O . CYS A 1 204 ? -1.082 13.026 15.561 1.00 42.91 204 CYS A O 1
ATOM 1582 N N . SER A 1 205 ? -0.528 12.552 17.659 1.00 41.09 205 SER A N 1
ATOM 1583 C CA . SER A 1 205 ? -1.008 13.813 18.218 1.00 41.09 205 SER A CA 1
ATOM 1584 C C . SER A 1 205 ? -0.252 14.120 19.499 1.00 41.09 205 SER A C 1
ATOM 1586 O O . SER A 1 205 ? -0.474 13.510 20.543 1.00 41.09 205 SER A O 1
ATOM 1588 N N . THR A 1 206 ? 0.629 15.109 19.419 1.00 35.06 206 THR A N 1
ATOM 1589 C CA . THR A 1 206 ? 0.928 15.966 20.564 1.00 35.06 206 THR A CA 1
ATOM 1590 C C . THR A 1 206 ? 1.025 17.397 20.065 1.00 35.06 206 THR A C 1
ATOM 1592 O O . THR A 1 206 ? 2.093 17.813 19.634 1.00 35.06 206 THR A O 1
ATOM 1595 N N . ARG A 1 207 ? -0.120 18.086 20.163 1.00 32.84 207 ARG A N 1
ATOM 1596 C CA . ARG A 1 207 ? -0.319 19.538 20.332 1.00 32.84 207 ARG A CA 1
ATOM 1597 C C . ARG A 1 207 ? 0.376 20.470 19.326 1.00 32.84 207 ARG A C 1
ATOM 1599 O O . ARG A 1 207 ? 1.595 20.614 19.336 1.00 32.84 207 ARG A O 1
ATOM 1606 N N . LEU A 1 208 ? -0.449 21.201 18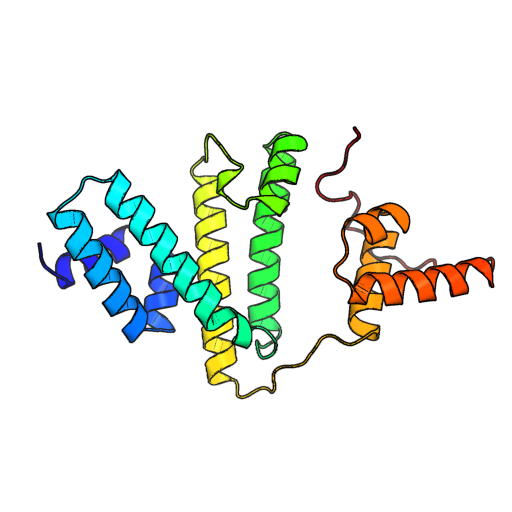.573 1.00 31.05 208 LEU A N 1
ATOM 1607 C CA . LEU A 1 208 ? -0.217 22.635 18.365 1.00 31.05 208 LEU A CA 1
ATOM 1608 C C . LEU A 1 208 ? -0.581 23.390 19.650 1.00 31.05 208 LEU A C 1
ATOM 1610 O O . LEU A 1 208 ? -1.537 22.945 20.330 1.00 31.05 208 LEU A O 1
#

Radius of gyration: 20.55 Å; chains: 1; bounding box: 48×37×56 Å

Foldseek 3Di:
DDLVVVVVVVVVVVQLLLVLCCVQPVPLSSVLSVQLVVCVVVHDPVSSVVSSVVSLVVVLVVLVQLLLQFDPVLVVQLVVLVVVLLVVCQVPHDLVLSVVCVVVNPVSDPDDDPVNVVSVSSNSNSSSNRSSRSVPVPGDRDDDDLVNLVVVVVVCVVLVHDLVNDCVVDDPSNVVSSVVVVVVPVVDDDDDDDDDPDNNHDRRDDDD